Protein AF-A0A935XEZ0-F1 (afdb_monomer_lite)

Structure (mmCIF, N/CA/C/O backbone):
data_AF-A0A935XEZ0-F1
#
_entry.id   AF-A0A935XEZ0-F1
#
loop_
_atom_site.group_PDB
_atom_site.id
_atom_site.type_symbol
_atom_site.label_atom_id
_atom_site.label_alt_id
_atom_site.label_comp_id
_atom_site.label_asym_id
_atom_site.label_entity_id
_atom_site.label_seq_id
_atom_site.pdbx_PDB_ins_code
_atom_site.Cartn_x
_atom_site.Cartn_y
_atom_site.Cartn_z
_atom_site.occupancy
_atom_site.B_iso_or_equiv
_atom_site.auth_seq_id
_atom_site.auth_comp_id
_atom_site.auth_asym_id
_atom_site.auth_atom_id
_atom_site.pdbx_PDB_model_num
ATOM 1 N N . MET A 1 1 ? -7.420 9.540 4.496 1.00 87.38 1 MET A N 1
ATOM 2 C CA . MET A 1 1 ? -7.468 8.076 4.295 1.00 87.38 1 MET A CA 1
ATOM 3 C C . MET A 1 1 ? -8.781 7.716 3.651 1.00 87.38 1 MET A C 1
ATOM 5 O O . MET A 1 1 ? -9.806 7.787 4.321 1.00 87.38 1 MET A O 1
ATOM 9 N N . HIS A 1 2 ? -8.745 7.280 2.398 1.00 90.94 2 HIS A N 1
ATOM 10 C CA . HIS A 1 2 ? -9.917 6.817 1.665 1.00 90.94 2 HIS A CA 1
ATOM 11 C C . HIS A 1 2 ? -10.601 5.676 2.411 1.00 90.94 2 HIS A C 1
ATOM 13 O O . HIS A 1 2 ? -9.957 4.695 2.791 1.00 90.94 2 HIS A O 1
ATOM 19 N N . ILE A 1 3 ? -11.906 5.810 2.640 1.00 91.25 3 ILE A N 1
ATOM 20 C CA . ILE A 1 3 ? -12.690 4.841 3.414 1.00 91.25 3 ILE A CA 1
ATOM 21 C C . ILE A 1 3 ? -12.629 3.424 2.817 1.00 91.25 3 ILE A C 1
ATOM 23 O O . ILE A 1 3 ? -12.619 2.448 3.560 1.00 91.25 3 ILE A O 1
ATOM 27 N N . GLU A 1 4 ? -12.480 3.298 1.499 1.00 92.44 4 GLU A N 1
ATOM 28 C CA . GLU A 1 4 ? -12.381 2.023 0.773 1.00 92.44 4 GLU A CA 1
ATOM 29 C C . GLU A 1 4 ? -11.109 1.237 1.124 1.00 92.44 4 GLU A C 1
ATOM 31 O O . GLU A 1 4 ? -11.063 0.014 0.984 1.00 92.44 4 GLU A O 1
ATOM 36 N N . ILE A 1 5 ? -10.061 1.920 1.596 1.00 94.44 5 ILE A N 1
ATOM 37 C CA . ILE A 1 5 ? -8.811 1.266 1.994 1.00 94.44 5 ILE A CA 1
ATOM 38 C C . ILE A 1 5 ? -9.003 0.468 3.281 1.00 94.44 5 ILE A C 1
ATOM 40 O O . ILE A 1 5 ? -8.342 -0.556 3.453 1.00 94.44 5 ILE A O 1
ATOM 44 N N . VAL A 1 6 ? -9.933 0.869 4.155 1.00 94.06 6 VAL A N 1
ATOM 45 C CA . VAL A 1 6 ? -10.193 0.181 5.430 1.00 94.06 6 VAL A CA 1
ATOM 46 C C . VAL A 1 6 ? -10.536 -1.295 5.205 1.00 94.06 6 VAL A C 1
ATOM 48 O O . VAL A 1 6 ? -10.011 -2.150 5.918 1.00 94.06 6 VAL A O 1
ATOM 51 N N . ASP A 1 7 ? -11.303 -1.614 4.159 1.00 92.25 7 ASP A N 1
ATOM 52 C CA . ASP A 1 7 ? -11.687 -2.991 3.809 1.00 92.25 7 ASP A CA 1
ATOM 53 C C . ASP A 1 7 ? -10.485 -3.873 3.416 1.00 92.25 7 ASP A C 1
ATOM 55 O O . ASP A 1 7 ? -10.516 -5.104 3.544 1.00 92.25 7 ASP A O 1
ATOM 59 N N . SER A 1 8 ? -9.395 -3.246 2.968 1.00 96.00 8 SER A N 1
ATOM 60 C CA . SER A 1 8 ? -8.142 -3.917 2.608 1.00 96.00 8 SER A CA 1
ATOM 61 C C . SER A 1 8 ? -7.197 -4.092 3.797 1.00 96.00 8 SER A C 1
ATOM 63 O O . SER A 1 8 ? -6.248 -4.871 3.699 1.00 96.00 8 SER A O 1
ATOM 65 N N . LEU A 1 9 ? -7.431 -3.399 4.916 1.00 96.69 9 LEU A N 1
ATOM 66 C CA . LEU A 1 9 ? -6.563 -3.471 6.087 1.00 96.69 9 LEU A CA 1
ATOM 67 C C . LEU A 1 9 ? -6.903 -4.671 6.980 1.00 96.69 9 LEU A C 1
ATOM 69 O O . LEU A 1 9 ? -8.046 -5.136 7.056 1.00 96.69 9 LEU A O 1
ATOM 73 N N . ARG A 1 10 ? -5.882 -5.192 7.660 1.00 95.88 10 ARG A N 1
ATOM 74 C CA . ARG A 1 10 ? -5.969 -6.343 8.567 1.00 95.88 10 ARG A CA 1
ATOM 75 C C . ARG A 1 10 ? -5.350 -6.030 9.910 1.00 95.88 10 ARG A C 1
ATOM 77 O O . ARG A 1 10 ? -4.427 -5.229 10.004 1.00 95.88 10 ARG A O 1
ATOM 84 N N . CYS A 1 11 ? -5.849 -6.671 10.961 1.00 94.25 11 CYS A N 1
ATOM 85 C CA . CYS A 1 11 ? -5.198 -6.558 12.258 1.00 94.25 11 CYS A CA 1
ATOM 86 C C . CYS A 1 11 ? -3.813 -7.234 12.215 1.00 94.25 11 CYS A C 1
ATOM 88 O O . CYS A 1 11 ? -3.743 -8.399 11.829 1.00 94.25 11 CYS A O 1
ATOM 90 N N . PRO A 1 12 ? -2.730 -6.551 12.630 1.00 92.19 12 PRO A N 1
ATOM 91 C CA . PRO A 1 12 ? -1.391 -7.143 12.680 1.00 92.19 12 PRO A CA 1
ATOM 92 C C . PRO A 1 12 ? -1.138 -8.011 13.928 1.00 92.19 12 PRO A C 1
ATOM 94 O O . PRO A 1 12 ? -0.070 -8.602 14.052 1.00 92.19 12 PRO A O 1
ATOM 97 N N . SER A 1 13 ? -2.076 -8.069 14.880 1.00 91.00 13 SER A N 1
ATOM 98 C CA . SER A 1 13 ? -1.936 -8.860 16.111 1.00 91.00 13 SER A CA 1
ATOM 99 C C . SER A 1 13 ? -1.939 -10.379 15.838 1.00 91.00 13 SER A C 1
ATOM 101 O O . SER A 1 13 ? -2.531 -10.819 14.853 1.00 91.00 13 SER A O 1
ATOM 103 N N . PRO A 1 14 ? -1.342 -11.210 16.722 1.00 89.44 14 PRO A N 1
ATOM 104 C CA . PRO A 1 14 ? -1.228 -12.658 16.522 1.00 89.44 14 PRO A CA 1
ATOM 105 C C . PRO A 1 14 ? -2.555 -13.396 16.781 1.00 89.44 14 PRO A C 1
ATOM 107 O O . PRO A 1 14 ? -2.767 -14.000 17.830 1.00 89.44 14 PRO A O 1
ATOM 110 N N . HIS A 1 15 ? -3.460 -13.345 15.809 1.00 92.25 15 HIS A N 1
ATOM 111 C CA . HIS A 1 15 ? -4.671 -14.161 15.714 1.00 92.25 15 HIS A CA 1
ATOM 112 C C . HIS A 1 15 ? -5.016 -14.392 14.234 1.00 92.25 15 HIS A C 1
ATOM 114 O O . HIS A 1 15 ? -4.319 -13.896 13.350 1.00 92.25 15 HIS A O 1
ATOM 120 N N . GLU A 1 16 ? -6.075 -15.153 13.946 1.00 89.62 16 GLU A N 1
ATOM 121 C CA . GLU A 1 16 ? -6.550 -15.344 12.569 1.00 89.62 16 GLU A CA 1
ATOM 122 C C . GLU A 1 16 ? -6.818 -13.996 11.882 1.00 89.62 16 GLU A C 1
ATOM 124 O O . GLU A 1 16 ? -7.329 -13.061 12.508 1.00 89.62 16 GLU A O 1
ATOM 129 N N . GLU A 1 17 ? -6.448 -13.887 10.605 1.00 88.50 17 GLU A N 1
ATOM 130 C CA . GLU A 1 17 ? -6.600 -12.653 9.840 1.00 88.50 17 GLU A CA 1
ATOM 131 C C . GLU A 1 17 ? -8.069 -12.184 9.847 1.00 88.50 17 GLU A C 1
ATOM 133 O O . GLU A 1 17 ? -8.985 -12.933 9.521 1.00 88.50 17 GLU A O 1
ATOM 138 N N . THR A 1 18 ? -8.295 -10.915 10.197 1.00 92.69 18 THR A N 1
ATOM 139 C CA . THR A 1 18 ? -9.628 -10.293 10.232 1.00 92.69 18 THR A CA 1
ATOM 140 C C . THR A 1 18 ? -9.556 -8.846 9.761 1.00 92.69 18 THR A C 1
ATOM 142 O O . THR A 1 18 ? -8.523 -8.181 9.908 1.00 92.69 18 THR A O 1
ATOM 145 N N . TRP A 1 19 ? -10.669 -8.348 9.221 1.00 92.88 19 TRP A N 1
ATOM 146 C CA . TRP A 1 19 ? -10.833 -6.945 8.846 1.00 92.88 19 TRP A CA 1
ATOM 147 C C . TRP A 1 19 ? -10.779 -6.018 10.066 1.00 92.88 19 TRP A C 1
ATOM 149 O O . TRP A 1 19 ? -11.029 -6.433 11.204 1.00 92.88 19 TRP A O 1
ATOM 159 N N . LEU A 1 20 ? -10.470 -4.748 9.812 1.00 95.19 20 LEU A N 1
ATOM 160 C CA . LEU A 1 20 ? -10.588 -3.672 10.790 1.00 95.19 20 LEU A CA 1
ATOM 161 C C . LEU A 1 20 ? -11.900 -2.913 10.580 1.00 95.19 20 LEU A C 1
ATOM 163 O O . LEU A 1 20 ? -12.408 -2.821 9.468 1.00 95.19 20 LEU A O 1
ATOM 167 N N . VAL A 1 21 ? -12.446 -2.362 11.659 1.00 95.56 21 VAL A N 1
ATOM 168 C CA . VAL A 1 21 ? -13.667 -1.552 11.639 1.00 95.56 21 VAL A CA 1
ATOM 169 C C . VAL A 1 21 ? -13.308 -0.114 11.984 1.00 95.56 21 VAL A C 1
ATOM 171 O O . VAL A 1 21 ? -12.677 0.131 13.012 1.00 95.56 21 VAL A O 1
ATOM 174 N N . ALA A 1 22 ? -13.711 0.841 11.148 1.00 94.69 22 ALA A N 1
ATOM 175 C CA . ALA A 1 22 ? -13.474 2.256 11.406 1.00 94.69 22 ALA A CA 1
ATOM 176 C C . ALA A 1 22 ? -14.519 2.847 12.368 1.00 94.69 22 ALA A C 1
ATOM 178 O O . ALA A 1 22 ? -15.723 2.708 12.165 1.00 94.69 22 ALA A O 1
ATOM 179 N N . SER A 1 23 ? -14.043 3.563 13.383 1.00 94.69 23 SER A N 1
ATOM 180 C CA . SER A 1 23 ? -14.810 4.508 14.193 1.00 94.69 23 SER A CA 1
ATOM 181 C C . SER A 1 23 ? -14.288 5.906 13.883 1.00 94.69 23 SER A C 1
ATOM 183 O O . SER A 1 23 ? -13.139 6.221 14.189 1.00 94.69 23 SER A O 1
ATOM 185 N N . VAL A 1 24 ? -15.090 6.729 13.211 1.00 94.38 24 VAL A N 1
ATOM 186 C CA . VAL A 1 24 ? -14.612 7.983 12.612 1.00 94.38 24 VAL A CA 1
ATOM 187 C C . VAL A 1 24 ? -15.150 9.185 13.370 1.00 94.38 24 VAL A C 1
ATOM 189 O O . VAL A 1 24 ? -16.348 9.282 13.624 1.00 94.38 24 VAL A O 1
ATOM 192 N N . THR A 1 25 ? -14.261 10.118 13.709 1.00 94.62 25 THR A N 1
ATOM 193 C CA . THR A 1 25 ? -14.608 11.370 14.397 1.00 94.62 25 THR A CA 1
ATOM 194 C C . THR A 1 25 ? -14.526 12.583 13.476 1.00 94.62 25 THR A C 1
ATOM 196 O O . THR A 1 25 ? -15.170 13.595 13.753 1.00 94.62 25 THR A O 1
ATOM 199 N N . ARG A 1 26 ? -13.789 12.492 12.358 1.00 93.31 26 ARG A N 1
ATOM 200 C CA . ARG A 1 26 ? -13.738 13.532 11.320 1.00 93.31 26 ARG A CA 1
ATOM 201 C C . ARG A 1 26 ? -13.553 12.941 9.921 1.00 93.31 26 ARG A C 1
ATOM 203 O O . ARG A 1 26 ? -12.635 12.153 9.698 1.00 93.31 26 ARG A O 1
ATOM 210 N N . PHE A 1 27 ? -14.371 13.419 8.984 1.00 92.31 27 PHE A N 1
ATOM 211 C CA . PHE A 1 27 ? -14.297 13.133 7.549 1.00 92.31 27 PHE A CA 1
ATOM 212 C C . PHE A 1 27 ? -14.087 14.410 6.729 1.00 92.31 27 PHE A C 1
ATOM 214 O O . PHE A 1 27 ? -14.581 15.475 7.101 1.00 92.31 27 PHE A O 1
ATOM 221 N N . GLU A 1 28 ? -13.435 14.270 5.577 1.00 90.00 28 GLU A N 1
ATOM 222 C CA . GLU A 1 28 ? -13.388 15.256 4.495 1.00 90.00 28 GLU A CA 1
ATOM 223 C C . GLU A 1 28 ? -13.701 14.554 3.169 1.00 90.00 28 GLU A C 1
ATOM 225 O O . GLU A 1 28 ? -12.896 13.795 2.641 1.00 90.00 28 GLU A O 1
ATOM 230 N N . GLY A 1 29 ? -14.907 14.748 2.628 1.00 89.31 29 GLY A N 1
ATOM 231 C CA . GLY A 1 29 ? -15.353 13.975 1.465 1.00 89.31 29 GLY A CA 1
ATOM 232 C C . GLY A 1 29 ? -15.421 12.475 1.781 1.00 89.31 29 GLY A C 1
ATOM 233 O O . GLY A 1 29 ? -16.266 12.058 2.571 1.00 89.31 29 GLY A O 1
ATOM 234 N N . ARG A 1 30 ? -14.544 11.676 1.159 1.00 90.25 30 ARG A N 1
ATOM 235 C CA . ARG A 1 30 ? -14.401 10.222 1.402 1.00 90.25 30 ARG A CA 1
ATOM 236 C C . ARG A 1 30 ? -13.192 9.875 2.275 1.00 90.25 30 ARG A C 1
ATOM 238 O O . ARG A 1 30 ? -12.956 8.701 2.554 1.00 90.25 30 ARG A O 1
ATOM 245 N N . ASP A 1 31 ? -12.458 10.887 2.728 1.00 91.38 31 ASP A N 1
ATOM 246 C CA . ASP A 1 31 ? -11.262 10.716 3.532 1.00 91.38 31 ASP A CA 1
ATOM 247 C C . ASP A 1 31 ? -11.573 10.749 5.025 1.00 91.38 31 ASP A C 1
ATOM 249 O O . ASP A 1 31 ? -12.042 11.750 5.568 1.00 91.38 31 ASP A O 1
ATOM 253 N N . ILE A 1 32 ? -11.242 9.661 5.714 1.00 92.88 32 ILE A N 1
ATOM 254 C CA . ILE A 1 32 ? -11.095 9.621 7.166 1.00 92.88 32 ILE A CA 1
ATOM 255 C C . ILE A 1 32 ? -9.886 10.485 7.526 1.00 92.88 32 ILE A C 1
ATOM 257 O O . ILE A 1 32 ? -8.759 10.200 7.099 1.00 92.88 32 ILE A O 1
ATOM 261 N N . VAL A 1 33 ? -10.127 11.534 8.314 1.00 92.19 33 VAL A N 1
ATOM 262 C CA . VAL A 1 33 ? -9.081 12.433 8.821 1.00 92.19 33 VAL A CA 1
ATOM 263 C C . VAL A 1 33 ? -8.687 12.026 10.232 1.00 92.19 33 VAL A C 1
ATOM 265 O O . VAL A 1 33 ? -7.511 11.813 10.493 1.00 92.19 33 VAL A O 1
ATOM 268 N N . GLU A 1 34 ? -9.669 11.870 11.121 1.00 93.38 34 GLU A N 1
ATOM 269 C CA . GLU A 1 34 ? -9.466 11.495 12.525 1.00 93.38 34 GLU A CA 1
ATOM 270 C C . GLU A 1 34 ? -10.416 10.358 12.912 1.00 93.38 34 GLU A C 1
ATOM 272 O O . GLU A 1 34 ? -11.574 10.322 12.479 1.00 93.38 34 GLU A O 1
ATOM 277 N N . GLY A 1 35 ? -9.945 9.440 13.754 1.00 94.12 35 GLY A N 1
ATOM 278 C CA . GLY A 1 35 ? -10.742 8.315 14.236 1.00 94.12 35 GLY A CA 1
ATOM 279 C C . GLY A 1 35 ? -9.892 7.193 14.820 1.00 94.12 35 GLY A C 1
ATOM 280 O O . GLY A 1 35 ? -8.784 7.414 15.308 1.00 94.12 35 GLY A O 1
ATOM 281 N N . ALA A 1 36 ? -10.405 5.970 14.751 1.00 95.12 36 ALA A N 1
ATOM 282 C CA . ALA A 1 36 ? -9.683 4.755 15.098 1.00 95.12 36 ALA A CA 1
ATOM 283 C C . ALA A 1 36 ? -10.119 3.577 14.217 1.00 95.12 36 ALA A C 1
ATOM 285 O O . ALA A 1 36 ? -11.269 3.501 13.789 1.00 95.12 36 ALA A O 1
ATOM 286 N N . LEU A 1 37 ? -9.210 2.632 13.991 1.00 95.94 37 LEU A N 1
ATOM 287 C CA . LEU A 1 37 ? -9.494 1.317 13.426 1.00 95.94 37 LEU A CA 1
ATOM 288 C C . LEU A 1 37 ? -9.455 0.273 14.543 1.00 95.94 37 LEU A C 1
ATOM 290 O O . LEU A 1 37 ? -8.441 0.138 15.221 1.00 95.94 37 LEU A O 1
ATOM 294 N N . GLY A 1 38 ? -10.542 -0.466 14.741 1.00 95.06 38 GLY A N 1
ATOM 295 C CA . GLY A 1 38 ? -10.660 -1.505 15.762 1.00 95.06 38 GLY A CA 1
ATOM 296 C C . GLY A 1 38 ? -10.691 -2.909 15.166 1.00 95.06 38 GLY A C 1
ATOM 297 O O . GLY A 1 38 ? -11.372 -3.155 14.172 1.00 95.06 38 GLY A O 1
ATOM 298 N N . CYS A 1 39 ? -9.990 -3.850 15.792 1.00 95.50 39 CYS A N 1
ATOM 299 C CA . CYS A 1 39 ? -10.112 -5.271 15.474 1.00 95.50 39 CYS A CA 1
ATOM 300 C C . CYS A 1 39 ? -11.287 -5.895 16.250 1.00 95.50 39 CYS A C 1
ATOM 302 O O . CYS A 1 39 ? -11.279 -5.841 17.480 1.00 95.50 39 CYS A O 1
ATOM 304 N N . PRO A 1 40 ? -12.268 -6.548 15.600 1.00 95.06 40 PRO A N 1
ATOM 305 C CA . PRO A 1 40 ? -13.385 -7.177 16.310 1.00 95.06 40 PRO A CA 1
ATOM 306 C C . PRO A 1 40 ? -12.974 -8.425 17.114 1.00 95.06 40 PRO A C 1
ATOM 308 O O . PRO A 1 40 ? -13.701 -8.831 18.016 1.00 95.06 40 PRO A O 1
ATOM 311 N N . VAL A 1 41 ? -11.814 -9.022 16.812 1.00 95.56 41 VAL A N 1
ATOM 312 C CA . VAL A 1 41 ? -11.318 -10.248 17.461 1.00 95.56 41 VAL A CA 1
ATOM 313 C C . VAL A 1 41 ? -10.532 -9.925 18.732 1.00 95.56 41 VAL A C 1
ATOM 315 O O . VAL A 1 41 ? -10.933 -10.318 19.825 1.00 95.56 41 VAL A O 1
ATOM 318 N N . CYS A 1 42 ? -9.426 -9.183 18.615 1.00 94.44 42 CYS A N 1
ATOM 319 C CA . CYS A 1 42 ? -8.569 -8.859 19.762 1.00 94.44 42 CYS A CA 1
ATOM 320 C C . CYS A 1 42 ? -8.907 -7.525 20.436 1.00 94.44 42 CYS A C 1
ATOM 322 O O . CYS A 1 42 ? -8.306 -7.194 21.451 1.00 94.44 42 CYS A O 1
ATOM 324 N N . ARG A 1 43 ? -9.853 -6.752 19.883 1.00 93.94 43 ARG A N 1
ATOM 325 C CA . ARG A 1 43 ? -10.276 -5.427 20.375 1.00 93.94 43 ARG A CA 1
ATOM 326 C C . ARG A 1 43 ? -9.188 -4.354 20.390 1.00 93.94 43 ARG A C 1
ATOM 328 O O . ARG A 1 43 ? -9.458 -3.244 20.844 1.00 93.94 43 ARG A O 1
ATOM 335 N N . ARG A 1 44 ? -7.998 -4.637 19.846 1.00 91.38 44 ARG A N 1
ATOM 336 C CA . ARG A 1 44 ? -6.949 -3.630 19.671 1.00 91.38 44 ARG A CA 1
ATOM 337 C C . ARG A 1 44 ? -7.452 -2.521 18.754 1.00 91.38 44 ARG A C 1
ATOM 339 O O . ARG A 1 44 ? -8.084 -2.798 17.730 1.00 91.38 44 ARG A O 1
ATOM 346 N N . GLN A 1 45 ? -7.160 -1.286 19.139 1.00 93.88 45 GLN A N 1
ATOM 347 C CA . GLN A 1 45 ? -7.498 -0.088 18.384 1.00 93.88 45 GLN A CA 1
ATOM 348 C C . GLN A 1 45 ? -6.229 0.618 17.916 1.00 93.88 45 GLN A C 1
ATOM 350 O O . GLN A 1 45 ? -5.229 0.657 18.633 1.00 93.88 45 GLN A O 1
ATOM 355 N N . PHE A 1 46 ? -6.296 1.187 16.720 1.00 93.25 46 PHE A N 1
ATOM 356 C CA . PHE A 1 46 ? -5.222 1.937 16.081 1.00 93.25 46 PHE A CA 1
ATOM 357 C C . PHE A 1 46 ? -5.754 3.320 15.731 1.00 93.25 46 PHE A C 1
ATOM 359 O O . PHE A 1 46 ? -6.739 3.434 15.003 1.00 93.25 46 PHE A O 1
ATOM 366 N N . ALA A 1 47 ? -5.148 4.374 16.273 1.00 92.19 47 ALA A N 1
ATOM 367 C CA . ALA A 1 47 ? -5.607 5.734 16.018 1.00 92.19 47 ALA A CA 1
ATOM 368 C C . ALA A 1 47 ? -5.376 6.118 14.549 1.00 92.19 47 ALA A C 1
ATOM 370 O O . ALA A 1 47 ? -4.303 5.854 14.005 1.00 92.19 47 ALA A O 1
ATOM 371 N N . VAL A 1 48 ? -6.365 6.781 13.948 1.00 92.31 48 VAL A N 1
ATOM 372 C CA . VAL A 1 48 ? -6.218 7.481 12.669 1.00 92.31 48 VAL A CA 1
ATOM 373 C C . VAL A 1 48 ? -6.004 8.955 12.979 1.00 92.31 48 VAL A C 1
ATOM 375 O O . VAL A 1 48 ? -6.860 9.557 13.628 1.00 92.31 48 VAL A O 1
ATOM 378 N N . ARG A 1 49 ? -4.881 9.523 12.535 1.00 90.19 49 ARG A N 1
ATOM 379 C CA . ARG A 1 49 ? -4.553 10.944 12.695 1.00 90.19 49 ARG A CA 1
ATOM 380 C C . ARG A 1 49 ? -4.136 11.535 11.370 1.00 90.19 49 ARG A C 1
ATOM 382 O O . ARG A 1 49 ? -3.207 11.043 10.735 1.00 90.19 49 ARG A O 1
ATOM 389 N N . HIS A 1 50 ? -4.824 12.587 10.960 1.00 89.25 50 HIS A N 1
ATOM 390 C CA . HIS A 1 50 ? -4.666 13.197 9.650 1.00 89.25 50 HIS A CA 1
A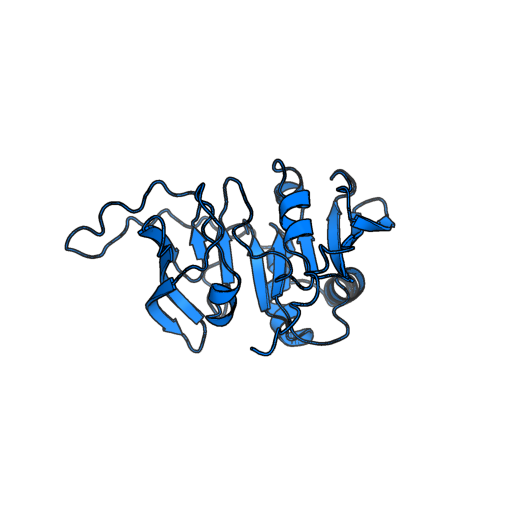TOM 391 C C . HIS A 1 50 ? -4.563 12.197 8.475 1.00 89.25 50 HIS A C 1
ATOM 393 O O . HIS A 1 50 ? -3.731 12.353 7.583 1.00 89.25 50 HIS A O 1
ATOM 399 N N . GLY A 1 51 ? -5.383 11.143 8.487 1.00 91.50 51 GLY A N 1
ATOM 400 C CA . GLY A 1 51 ? -5.367 10.099 7.456 1.00 91.50 51 GLY A CA 1
ATOM 401 C C . GLY A 1 51 ? -4.224 9.073 7.548 1.00 91.50 51 GLY A C 1
ATOM 402 O O . GLY A 1 51 ? -4.125 8.193 6.693 1.00 91.50 51 GLY A O 1
ATOM 403 N N . GLU A 1 52 ? -3.386 9.124 8.583 1.00 92.31 52 GLU A N 1
ATOM 404 C CA . GLU A 1 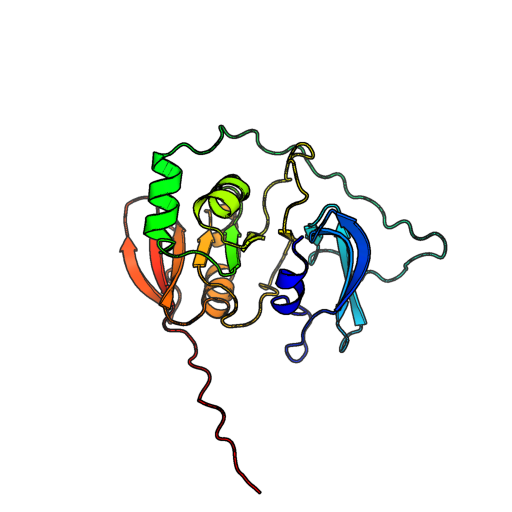52 ? -2.396 8.087 8.887 1.00 92.31 52 GLU A CA 1
ATOM 405 C C . GLU A 1 52 ? -2.886 7.180 10.020 1.00 92.31 52 GLU A C 1
ATOM 407 O O . GLU A 1 52 ? -3.334 7.666 11.058 1.00 92.31 52 GLU A O 1
ATOM 412 N N . VAL A 1 53 ? -2.768 5.863 9.842 1.00 93.38 53 VAL A N 1
ATOM 413 C CA . VAL A 1 53 ? -2.956 4.881 10.918 1.00 93.38 53 VAL A CA 1
ATOM 414 C C . VAL A 1 53 ? -1.598 4.442 11.440 1.00 93.38 53 VAL A C 1
ATOM 416 O O . VAL A 1 53 ? -0.765 3.937 10.685 1.00 93.38 53 VAL A O 1
ATOM 419 N N . ASP A 1 54 ? -1.396 4.575 12.746 1.00 90.00 54 ASP A N 1
ATOM 420 C CA . ASP A 1 54 ? -0.175 4.123 13.409 1.00 90.00 54 ASP A CA 1
ATOM 421 C C . ASP A 1 54 ? -0.371 2.737 14.048 1.00 90.00 54 ASP A C 1
ATOM 423 O O . ASP A 1 54 ? -1.046 2.595 15.070 1.00 90.00 54 ASP A O 1
ATOM 427 N N . PHE A 1 55 ? 0.233 1.704 13.449 1.00 91.12 55 PHE A N 1
ATOM 428 C CA . PHE A 1 55 ? 0.253 0.333 13.977 1.00 91.12 55 PHE A CA 1
ATOM 429 C C . PHE A 1 55 ? 1.440 0.062 14.917 1.00 91.12 55 PHE A C 1
ATOM 431 O O . PHE A 1 55 ? 1.562 -1.045 15.443 1.00 91.12 55 PHE A O 1
ATOM 438 N N . THR A 1 56 ? 2.316 1.047 15.141 1.00 84.69 56 THR A N 1
ATOM 439 C CA . THR A 1 56 ? 3.521 0.910 15.981 1.00 84.69 56 THR A CA 1
ATOM 440 C C . THR A 1 56 ? 3.274 1.217 17.452 1.00 84.69 56 THR A C 1
ATOM 442 O O . THR A 1 56 ? 4.061 0.813 18.307 1.00 84.69 56 THR A O 1
ATOM 445 N N . GLY A 1 57 ? 2.187 1.929 17.758 1.00 67.75 57 GLY A N 1
ATOM 446 C CA . GLY A 1 57 ? 1.870 2.333 19.121 1.00 67.75 57 GLY A CA 1
ATOM 447 C C . GLY A 1 57 ? 1.593 1.139 20.050 1.00 67.75 57 GLY A C 1
ATOM 448 O O . GLY A 1 57 ? 1.016 0.132 19.608 1.00 67.75 57 GLY A O 1
ATOM 449 N N . PRO A 1 58 ? 1.955 1.240 21.349 1.00 52.41 58 PRO A N 1
ATOM 450 C CA . PRO A 1 58 ? 1.449 0.316 22.364 1.00 52.41 58 PRO A CA 1
ATOM 451 C C . PRO A 1 58 ? -0.087 0.346 22.364 1.00 52.41 58 PRO A C 1
ATOM 453 O O . PRO A 1 58 ? -0.676 1.292 21.836 1.00 52.41 58 PRO A O 1
ATOM 456 N N . GLU A 1 59 ? -0.721 -0.706 22.895 1.00 49.06 59 GLU A N 1
ATOM 457 C CA . GLU A 1 59 ? -2.180 -0.805 23.046 1.00 49.06 59 GLU A CA 1
ATOM 458 C C . GLU A 1 59 ? -2.777 0.568 23.361 1.00 49.06 59 GLU A C 1
ATOM 460 O O . GLU A 1 59 ? -2.371 1.222 24.323 1.00 49.06 59 GLU A O 1
ATOM 465 N N . ALA A 1 60 ? -3.716 1.027 22.533 1.00 42.69 60 ALA A N 1
ATOM 466 C CA . ALA A 1 60 ? -4.562 2.158 22.879 1.00 42.69 60 ALA A CA 1
ATOM 467 C C . ALA A 1 60 ? -5.542 1.716 23.981 1.00 42.69 60 ALA A C 1
ATOM 469 O O . ALA A 1 60 ? -6.755 1.730 23.796 1.00 42.69 60 ALA A O 1
ATOM 470 N N . ASP A 1 61 ? -5.003 1.275 25.114 1.00 36.91 61 ASP A N 1
ATOM 471 C CA . ASP A 1 61 ? -5.724 1.236 26.366 1.00 36.91 61 ASP A CA 1
ATOM 472 C C . ASP A 1 61 ? -5.791 2.673 26.886 1.00 36.91 61 ASP A C 1
ATOM 474 O O . ASP A 1 61 ? -4.791 3.386 26.960 1.00 36.91 61 ASP A O 1
ATOM 478 N N . ALA A 1 62 ? -7.016 3.072 27.223 1.00 36.31 62 ALA A N 1
ATOM 479 C CA . ALA A 1 62 ? -7.454 4.410 27.606 1.00 36.31 62 ALA A CA 1
ATOM 480 C C . ALA A 1 62 ? -7.595 5.414 26.444 1.00 36.31 62 ALA A C 1
ATOM 482 O O . ALA A 1 62 ? -6.800 6.327 26.249 1.00 36.31 62 ALA A O 1
ATOM 483 N N . VAL A 1 63 ? -8.752 5.349 25.778 1.00 40.47 63 VAL A N 1
ATOM 484 C CA . VAL A 1 63 ? -9.574 6.565 25.695 1.00 40.47 63 VAL A CA 1
ATOM 485 C C . VAL A 1 63 ? -9.910 6.981 27.129 1.00 40.47 63 VAL A C 1
ATOM 487 O O . VAL A 1 63 ? -10.826 6.454 27.757 1.00 40.47 63 VAL A O 1
ATOM 490 N N . ASP A 1 64 ? -9.123 7.887 27.692 1.00 36.78 64 ASP A N 1
ATOM 491 C CA . ASP A 1 64 ? -9.504 8.638 28.877 1.00 36.78 64 ASP A CA 1
ATOM 492 C C . ASP A 1 64 ? -10.830 9.366 28.601 1.00 36.78 64 ASP A C 1
ATOM 494 O O . ASP A 1 64 ? -11.123 9.774 27.472 1.00 36.78 64 ASP A O 1
ATOM 498 N N . ALA A 1 65 ? -11.634 9.562 29.652 1.00 38.19 65 ALA A N 1
ATOM 499 C CA . ALA A 1 65 ? -12.966 10.183 29.634 1.00 38.19 65 ALA A CA 1
ATOM 500 C C . ALA A 1 65 ? -13.008 11.655 29.137 1.00 38.19 65 ALA A C 1
ATOM 502 O O . ALA A 1 65 ? -13.988 12.361 29.358 1.00 38.19 65 ALA A O 1
ATOM 503 N N . GLY A 1 66 ? -11.954 12.124 28.462 1.00 41.59 66 GLY A N 1
ATOM 504 C CA . GLY A 1 66 ? -11.840 13.414 27.784 1.00 41.59 66 GLY A CA 1
ATOM 505 C C . GLY A 1 66 ? -11.414 13.335 26.308 1.00 41.59 66 GLY A C 1
ATOM 506 O O . GLY A 1 66 ? -11.199 14.383 25.702 1.00 41.59 66 GLY A O 1
ATOM 507 N N . GLY A 1 67 ? -11.283 12.139 25.715 1.00 39.22 67 GLY A N 1
ATOM 508 C CA . GLY A 1 67 ? -11.182 11.950 24.259 1.00 39.22 67 GLY A CA 1
ATOM 509 C C . GLY A 1 67 ? -9.950 12.553 23.569 1.00 39.22 67 GLY A C 1
ATOM 510 O O . GLY A 1 67 ? -10.015 12.848 22.377 1.00 39.22 67 GLY A O 1
ATOM 511 N N . ARG A 1 68 ? -8.831 12.771 24.274 1.00 36.97 68 ARG A N 1
ATOM 512 C CA . ARG A 1 68 ? -7.621 13.378 23.690 1.00 36.97 68 ARG A CA 1
ATOM 513 C C . ARG A 1 68 ? -6.419 12.449 23.788 1.00 36.97 68 ARG A C 1
ATOM 515 O O . ARG A 1 68 ? -5.636 12.523 24.727 1.00 36.97 68 ARG A O 1
ATOM 522 N N . ALA A 1 69 ? -6.229 11.638 22.752 1.00 44.69 69 ALA A N 1
ATOM 523 C CA . ALA A 1 69 ? -5.003 10.873 22.578 1.00 44.69 69 ALA A CA 1
ATOM 524 C C . ALA A 1 69 ? -3.804 11.818 22.352 1.00 44.69 69 ALA A C 1
ATOM 526 O O . ALA A 1 69 ? -3.867 12.740 21.536 1.00 44.69 69 ALA A O 1
ATOM 527 N N . ARG A 1 70 ? -2.698 11.576 23.066 1.00 35.81 70 ARG A N 1
ATOM 528 C CA . ARG A 1 70 ? -1.459 12.369 23.011 1.00 35.81 70 ARG A CA 1
ATOM 529 C C . ARG A 1 70 ? -0.902 12.403 21.579 1.00 35.81 70 ARG A C 1
ATOM 531 O O . ARG A 1 70 ? -0.547 11.363 21.031 1.00 35.81 70 ARG A O 1
ATOM 538 N N . ALA A 1 71 ? -0.839 13.591 20.978 1.00 36.91 71 ALA A N 1
ATOM 539 C CA . ALA A 1 71 ? -0.249 13.798 19.659 1.00 36.91 71 ALA A CA 1
ATOM 540 C C . ALA A 1 71 ? 1.281 13.701 19.756 1.00 36.91 71 ALA A C 1
ATOM 542 O O . ALA A 1 71 ? 1.922 14.500 20.441 1.00 36.91 71 ALA A O 1
ATOM 543 N N . THR A 1 72 ? 1.874 12.717 19.088 1.00 36.88 72 THR A N 1
ATOM 544 C CA . THR A 1 72 ? 3.300 12.737 18.759 1.00 36.88 72 THR A CA 1
ATOM 545 C C . THR A 1 72 ? 3.517 13.731 17.613 1.00 36.88 72 THR A C 1
ATOM 547 O O . THR A 1 72 ? 2.740 13.715 16.656 1.00 36.88 72 THR A O 1
ATOM 550 N N . PRO A 1 73 ? 4.527 14.621 17.680 1.00 35.62 73 PRO A N 1
ATOM 551 C CA . PRO A 1 73 ? 4.780 15.578 16.611 1.00 35.62 73 PRO A CA 1
ATOM 552 C C . PRO A 1 73 ? 5.107 14.847 15.306 1.00 35.62 73 PRO A C 1
ATOM 554 O O . PRO A 1 73 ? 6.042 14.049 15.246 1.00 35.62 73 PRO A O 1
ATOM 557 N N . VAL A 1 74 ? 4.332 15.133 14.265 1.00 44.22 74 VAL A N 1
ATOM 558 C CA . VAL A 1 74 ? 4.654 14.784 12.881 1.00 44.22 74 VAL A CA 1
ATOM 559 C C . VAL A 1 74 ? 5.854 15.656 12.489 1.00 44.22 74 VAL A C 1
ATOM 561 O O . VAL A 1 74 ? 5.771 16.881 12.557 1.00 44.22 74 VAL A O 1
ATOM 564 N N . GLY A 1 75 ? 7.003 15.039 12.189 1.00 39.25 75 GLY A N 1
ATOM 565 C CA . GLY A 1 75 ? 8.205 15.757 11.742 1.00 39.25 75 GLY A CA 1
ATOM 566 C C . GLY A 1 75 ? 7.951 16.539 10.449 1.00 39.25 75 GLY A C 1
ATOM 567 O O . GLY A 1 75 ? 6.955 16.322 9.774 1.00 39.25 75 GLY A O 1
ATOM 568 N N . ALA A 1 76 ? 8.823 17.473 10.082 1.00 40.50 76 ALA A N 1
ATOM 569 C CA . ALA A 1 76 ? 8.694 18.152 8.793 1.00 40.50 76 ALA A CA 1
ATOM 570 C C . ALA A 1 76 ? 8.947 17.165 7.639 1.00 40.50 76 ALA A C 1
ATOM 572 O O . ALA A 1 76 ? 9.888 16.370 7.702 1.00 40.50 76 ALA A O 1
ATOM 573 N N . ALA A 1 77 ? 8.128 17.231 6.587 1.00 50.44 77 ALA A N 1
ATOM 574 C CA . ALA A 1 77 ? 8.364 16.478 5.361 1.00 50.44 77 ALA A CA 1
ATOM 575 C C . ALA A 1 77 ? 9.723 16.846 4.753 1.00 50.44 77 ALA A C 1
ATOM 577 O O . ALA A 1 77 ? 10.059 18.035 4.711 1.00 50.44 77 ALA A O 1
ATOM 578 N N . PRO A 1 78 ? 10.485 15.886 4.209 1.00 45.94 78 PRO A N 1
ATOM 579 C CA . PRO A 1 78 ? 11.527 16.221 3.262 1.00 45.94 78 PRO A CA 1
ATOM 580 C C . PRO A 1 78 ? 10.866 16.888 2.049 1.00 45.94 78 PRO A C 1
ATOM 582 O O . PRO A 1 78 ? 10.075 16.274 1.334 1.00 45.94 78 PRO A O 1
ATOM 585 N N . GLY A 1 79 ? 11.171 18.171 1.848 1.00 47.47 79 GLY A N 1
ATOM 586 C CA . GLY A 1 79 ? 10.784 18.933 0.666 1.00 47.47 79 GLY A CA 1
ATOM 587 C C . GLY A 1 79 ? 11.563 18.447 -0.551 1.00 47.47 79 GLY A C 1
ATOM 588 O O . GLY A 1 79 ? 12.596 19.015 -0.892 1.00 47.47 79 GLY A O 1
ATOM 589 N N . GLY A 1 80 ? 11.092 17.367 -1.171 1.00 60.91 80 GLY A N 1
ATOM 590 C CA . GLY A 1 80 ? 11.512 16.982 -2.514 1.00 60.91 80 GLY A CA 1
ATOM 591 C C . GLY A 1 80 ? 10.868 17.894 -3.556 1.00 60.91 80 GLY A C 1
ATOM 592 O O . GLY A 1 80 ? 9.771 18.413 -3.338 1.00 60.91 80 GLY A O 1
ATOM 593 N N . ALA A 1 81 ? 11.541 18.088 -4.691 1.00 67.94 81 ALA A N 1
ATOM 594 C CA . ALA A 1 81 ? 10.888 18.665 -5.861 1.00 67.94 81 ALA A CA 1
ATOM 595 C C . ALA A 1 81 ? 9.672 17.796 -6.245 1.00 67.94 81 ALA A C 1
ATOM 597 O O . ALA A 1 81 ? 9.713 16.577 -6.035 1.00 67.94 81 ALA A O 1
ATOM 598 N N . PRO A 1 82 ? 8.585 18.394 -6.767 1.00 72.62 82 PRO A N 1
ATOM 599 C CA . PRO A 1 82 ? 7.484 17.608 -7.305 1.00 72.62 82 PRO A CA 1
ATOM 600 C C . PRO A 1 82 ? 8.013 16.671 -8.403 1.00 72.62 82 PRO A C 1
ATOM 602 O O . PRO A 1 82 ? 8.938 17.061 -9.123 1.00 72.62 82 PRO A O 1
ATOM 605 N N . PRO A 1 83 ? 7.456 15.455 -8.525 1.00 83.25 83 PRO A N 1
ATOM 606 C CA . PRO A 1 83 ? 7.866 14.532 -9.571 1.00 83.25 83 PRO A CA 1
ATOM 607 C C . PRO A 1 83 ? 7.595 15.137 -10.948 1.00 83.25 83 PRO A C 1
ATOM 609 O O . PRO A 1 83 ? 6.561 15.777 -11.162 1.00 83.25 83 PRO A O 1
ATOM 612 N N . ASP A 1 84 ? 8.533 14.945 -11.870 1.00 88.38 84 ASP A N 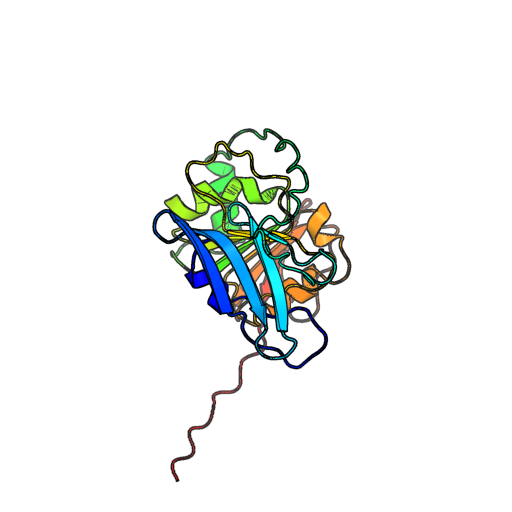1
ATOM 613 C CA . ASP A 1 84 ? 8.381 15.374 -13.256 1.00 88.38 84 ASP A CA 1
ATOM 614 C C . ASP A 1 84 ? 7.624 14.331 -14.103 1.00 88.38 84 ASP A C 1
ATOM 616 O O . ASP A 1 84 ? 7.244 13.248 -13.642 1.00 88.38 84 ASP A O 1
ATOM 620 N N . GLU A 1 85 ? 7.348 14.687 -15.359 1.00 91.06 85 GLU A N 1
ATOM 621 C CA . GLU A 1 85 ? 6.595 13.843 -16.292 1.00 91.06 85 GLU A CA 1
ATOM 622 C C . GLU A 1 85 ? 7.328 12.531 -16.620 1.00 91.06 85 GLU A C 1
ATOM 624 O O . GLU A 1 85 ? 6.691 11.485 -16.775 1.00 91.06 85 GLU A O 1
ATOM 629 N N . GLU A 1 86 ? 8.662 12.558 -16.684 1.00 93.25 86 GLU A N 1
ATOM 630 C CA . GLU A 1 86 ? 9.475 11.371 -16.953 1.00 93.25 86 GLU A CA 1
ATOM 631 C C . GLU A 1 86 ? 9.402 10.386 -15.779 1.00 93.25 86 GLU A C 1
ATOM 633 O O . GLU A 1 86 ? 9.192 9.185 -15.983 1.00 93.25 86 GLU A O 1
ATOM 638 N N . GLU A 1 87 ? 9.495 10.884 -14.544 1.00 91.25 87 GLU A N 1
ATOM 639 C CA . GLU A 1 87 ? 9.350 10.074 -13.337 1.00 91.25 87 GLU A CA 1
ATOM 640 C C . GLU A 1 87 ? 7.950 9.457 -13.239 1.00 91.25 87 GLU A C 1
ATOM 642 O O . GLU A 1 87 ? 7.823 8.269 -12.923 1.00 91.25 87 GLU A O 1
ATOM 647 N N . LEU A 1 88 ? 6.901 10.215 -13.575 1.00 92.50 88 LEU A N 1
ATOM 648 C CA . LEU A 1 88 ? 5.533 9.701 -13.638 1.00 92.50 88 LEU A CA 1
ATOM 649 C C . LEU A 1 88 ? 5.379 8.600 -14.691 1.00 92.50 88 LEU A C 1
ATOM 651 O O . LEU A 1 88 ? 4.826 7.534 -14.395 1.00 92.50 88 LEU A O 1
ATOM 655 N N . LEU A 1 89 ? 5.858 8.833 -15.915 1.00 94.75 89 LEU A N 1
ATOM 656 C CA . LEU A 1 89 ? 5.786 7.851 -16.993 1.00 94.75 89 LEU A CA 1
ATOM 657 C C . LEU A 1 89 ? 6.522 6.565 -16.602 1.00 94.75 89 LEU A C 1
ATOM 659 O O . LEU A 1 89 ? 5.986 5.465 -16.776 1.00 94.75 89 LEU A O 1
ATOM 663 N N . ARG A 1 90 ? 7.711 6.702 -16.005 1.00 94.25 90 ARG A N 1
ATOM 664 C CA . ARG A 1 90 ? 8.482 5.577 -15.473 1.00 94.25 90 ARG A CA 1
ATOM 665 C C . ARG A 1 90 ? 7.692 4.827 -14.404 1.00 94.25 90 ARG A C 1
ATOM 667 O O . ARG A 1 90 ? 7.530 3.614 -14.521 1.00 94.25 90 ARG A O 1
ATOM 674 N N . ALA A 1 91 ? 7.145 5.525 -13.408 1.00 94.94 91 ALA A N 1
ATOM 675 C CA . ALA A 1 91 ? 6.351 4.919 -12.340 1.00 94.94 91 ALA A CA 1
ATOM 676 C C . ALA A 1 91 ? 5.179 4.100 -12.901 1.00 94.94 91 ALA A C 1
ATOM 678 O O . ALA A 1 91 ? 4.991 2.937 -12.539 1.00 94.94 91 ALA A O 1
ATOM 679 N N . ARG A 1 92 ? 4.424 4.671 -13.849 1.00 95.81 92 ARG A N 1
ATOM 680 C CA . ARG A 1 92 ? 3.295 3.988 -14.495 1.00 95.81 92 ARG A CA 1
ATOM 681 C C . ARG A 1 92 ? 3.736 2.758 -15.281 1.00 95.81 92 ARG A C 1
ATOM 683 O O . ARG A 1 92 ? 3.071 1.725 -15.205 1.00 95.81 92 ARG A O 1
ATOM 690 N N . ALA A 1 93 ? 4.848 2.842 -16.007 1.00 95.75 93 ALA A N 1
ATOM 691 C CA . ALA A 1 93 ? 5.376 1.724 -16.780 1.00 95.75 93 ALA A CA 1
ATOM 692 C C . ALA A 1 93 ? 5.831 0.568 -15.877 1.00 95.75 93 ALA A C 1
ATOM 694 O O . ALA A 1 93 ? 5.434 -0.582 -16.096 1.00 95.75 93 ALA A O 1
ATOM 695 N N . LEU A 1 94 ? 6.612 0.866 -14.835 1.00 96.94 94 LEU A N 1
ATOM 696 C CA . LEU A 1 94 ? 7.132 -0.140 -13.908 1.00 96.94 94 LEU A CA 1
ATOM 697 C C . LEU A 1 94 ? 5.997 -0.817 -13.133 1.00 96.94 94 LEU A C 1
ATOM 699 O O . LEU A 1 94 ? 5.952 -2.044 -13.064 1.00 96.94 94 LEU A O 1
ATOM 703 N N . LEU A 1 95 ? 5.024 -0.040 -12.651 1.00 97.75 95 LEU A N 1
ATOM 704 C CA . LEU A 1 95 ? 3.889 -0.522 -11.855 1.00 97.75 95 LEU A CA 1
ATOM 705 C C . LEU A 1 95 ? 2.716 -1.070 -12.692 1.00 97.75 95 LEU A C 1
ATOM 707 O O . LEU A 1 95 ? 1.707 -1.488 -12.124 1.00 97.75 95 LEU A O 1
ATOM 711 N N . ALA A 1 96 ? 2.835 -1.098 -14.025 1.00 96.44 96 ALA A N 1
ATOM 712 C CA . ALA A 1 96 ? 1.767 -1.494 -14.954 1.00 96.44 96 ALA A CA 1
ATOM 713 C C . ALA A 1 96 ? 0.450 -0.719 -14.760 1.00 96.44 96 ALA A C 1
ATOM 715 O O . ALA A 1 96 ? -0.641 -1.299 -14.754 1.00 96.44 96 ALA A O 1
ATOM 716 N N . LEU A 1 97 ? 0.546 0.605 -14.624 1.00 95.75 97 LEU A N 1
ATOM 717 C CA . LEU A 1 97 ? -0.577 1.532 -14.438 1.00 95.75 97 LEU A CA 1
ATOM 718 C C . LEU A 1 97 ? -1.017 2.181 -15.762 1.00 95.75 97 LEU A C 1
ATOM 720 O O . LEU A 1 97 ? -1.189 3.400 -15.857 1.00 95.75 97 LEU A O 1
ATOM 724 N N . ALA A 1 98 ? -1.155 1.356 -16.804 1.00 90.38 98 ALA A N 1
ATOM 725 C CA . ALA A 1 98 ? -1.756 1.775 -18.071 1.00 90.38 98 ALA A CA 1
ATOM 726 C C . ALA A 1 98 ? -3.263 2.017 -17.892 1.00 90.38 98 ALA A C 1
ATOM 728 O O . ALA A 1 98 ? -3.756 3.087 -18.237 1.00 90.38 98 ALA A O 1
ATOM 729 N N . ASP A 1 99 ? -3.951 1.060 -17.262 1.00 88.94 99 ASP A N 1
ATOM 730 C CA . ASP A 1 99 ? -5.355 1.181 -16.865 1.00 88.94 99 ASP A CA 1
ATOM 731 C C . ASP A 1 99 ? -5.499 1.790 -15.468 1.00 88.94 99 ASP A C 1
ATOM 733 O O . ASP A 1 99 ? -4.607 1.640 -14.623 1.00 88.94 99 ASP A O 1
ATOM 737 N N . GLY A 1 100 ? -6.643 2.423 -15.208 1.00 87.94 100 GLY A N 1
ATOM 738 C CA . GLY A 1 100 ? -6.956 3.017 -13.911 1.00 87.94 100 GLY A CA 1
ATOM 739 C C . GLY A 1 100 ? -7.345 2.014 -12.820 1.00 87.94 100 GLY A C 1
ATOM 740 O O . GLY A 1 100 ? -7.661 0.853 -13.090 1.00 87.94 100 GLY A O 1
ATOM 741 N N . GLY A 1 101 ? -7.345 2.479 -11.570 1.00 91.50 101 GLY A N 1
ATOM 742 C CA . GLY A 1 101 ? -7.936 1.777 -10.431 1.00 91.50 101 GLY A CA 1
ATOM 743 C C . GLY A 1 101 ? -7.012 0.840 -9.649 1.00 91.50 101 GLY A C 1
ATOM 744 O O . GLY A 1 101 ? -5.905 0.476 -10.062 1.00 91.50 101 GLY A O 1
ATOM 745 N N . GLY A 1 102 ? -7.522 0.405 -8.496 1.00 94.81 102 GLY A N 1
ATOM 746 C CA . GLY A 1 102 ? -6.844 -0.497 -7.566 1.00 94.81 102 GLY A CA 1
ATOM 747 C C . GLY A 1 102 ? -5.988 0.220 -6.521 1.00 94.81 102 GLY A C 1
ATOM 748 O O . GLY A 1 102 ? -5.688 1.406 -6.637 1.00 94.81 102 GLY A O 1
ATOM 749 N N . LEU A 1 103 ? -5.610 -0.531 -5.487 1.00 97.56 103 LEU A N 1
ATOM 750 C CA . LEU A 1 103 ? -4.774 -0.062 -4.386 1.00 97.56 103 LEU A CA 1
ATOM 751 C C . LEU A 1 103 ? -3.290 -0.191 -4.757 1.00 97.56 103 LEU A C 1
ATOM 753 O O . LEU A 1 103 ? -2.842 -1.283 -5.121 1.00 97.56 103 LEU A O 1
ATOM 757 N N . VAL A 1 104 ? -2.533 0.902 -4.674 1.00 98.00 104 VAL A N 1
ATOM 758 C CA . VAL A 1 104 ? -1.094 0.939 -4.980 1.00 98.00 104 VAL A CA 1
ATOM 759 C C . VAL A 1 104 ? -0.320 1.353 -3.738 1.00 98.00 104 VAL A C 1
ATOM 761 O O . VAL A 1 104 ? -0.557 2.422 -3.189 1.00 98.00 104 VAL A O 1
ATOM 764 N N . LEU A 1 105 ? 0.614 0.515 -3.296 1.00 98.12 105 LEU A N 1
ATOM 765 C CA . LEU A 1 105 ? 1.433 0.793 -2.119 1.00 98.12 105 LEU A CA 1
ATOM 766 C C . LEU A 1 105 ? 2.689 1.587 -2.505 1.00 98.12 105 LEU A C 1
ATOM 768 O O . LEU A 1 105 ? 3.436 1.161 -3.384 1.00 98.12 105 LEU A O 1
ATOM 772 N N . LEU A 1 106 ? 2.958 2.696 -1.821 1.00 97.12 106 LEU A N 1
ATOM 773 C CA . LEU A 1 106 ? 4.158 3.515 -2.020 1.00 97.12 106 LEU A CA 1
ATOM 774 C C . LEU A 1 106 ? 4.953 3.571 -0.713 1.00 97.12 106 LEU A C 1
ATOM 776 O O . LEU A 1 106 ? 4.481 4.118 0.283 1.00 97.12 106 LEU A O 1
ATOM 780 N N . GLY A 1 107 ? 6.139 2.968 -0.705 1.00 94.38 107 GLY A N 1
ATOM 781 C CA . GLY A 1 107 ? 7.036 2.908 0.446 1.00 94.38 107 GLY A CA 1
ATOM 782 C C . GLY A 1 107 ? 7.983 4.100 0.510 1.00 94.38 107 GLY A C 1
ATOM 783 O O . GLY A 1 107 ? 8.624 4.429 -0.489 1.00 94.38 107 GLY A O 1
ATOM 784 N N . GLY A 1 108 ? 8.075 4.719 1.689 1.00 88.06 108 GLY A N 1
ATOM 785 C CA . GLY A 1 108 ? 9.071 5.742 1.999 1.00 88.06 108 GLY A CA 1
ATOM 786 C C . GLY A 1 108 ? 9.053 6.923 1.025 1.00 88.06 108 GLY A C 1
ATOM 787 O O . GLY A 1 108 ? 8.032 7.601 0.896 1.00 88.06 108 GLY A O 1
ATOM 788 N N . GLU A 1 109 ? 10.170 7.199 0.348 1.00 88.75 109 GLU A N 1
ATOM 789 C CA . GLU A 1 109 ? 10.303 8.371 -0.533 1.00 88.75 109 GLU A CA 1
ATOM 790 C C . GLU A 1 109 ? 9.349 8.378 -1.738 1.00 88.75 109 GLU A C 1
ATOM 792 O O . GLU A 1 109 ? 9.011 9.453 -2.242 1.00 88.75 109 GLU A O 1
ATOM 797 N N . HIS A 1 110 ? 8.861 7.210 -2.175 1.00 91.81 110 HIS A N 1
ATOM 798 C CA . HIS A 1 110 ? 7.915 7.113 -3.291 1.00 91.81 110 HIS A CA 1
ATOM 799 C C . HIS A 1 110 ? 6.539 7.689 -2.949 1.00 91.81 110 HIS A C 1
ATOM 801 O O . HIS A 1 110 ? 5.731 7.914 -3.848 1.00 91.81 110 HIS A O 1
ATOM 807 N N . ALA A 1 111 ? 6.277 8.006 -1.677 1.00 89.44 111 ALA A N 1
ATOM 808 C CA . ALA A 1 111 ? 5.075 8.711 -1.251 1.00 89.44 111 ALA A CA 1
ATOM 809 C C . ALA A 1 111 ? 4.863 10.055 -1.976 1.00 89.44 111 ALA A C 1
ATOM 811 O O . ALA A 1 111 ? 3.719 10.473 -2.145 1.00 89.44 111 ALA A O 1
ATOM 812 N N . ARG A 1 112 ? 5.930 10.701 -2.478 1.00 87.12 112 ARG A N 1
ATOM 813 C CA . ARG A 1 112 ? 5.825 11.923 -3.302 1.00 87.12 112 ARG A CA 1
ATOM 814 C C . ARG A 1 112 ? 5.009 11.733 -4.588 1.00 87.12 112 ARG A C 1
ATOM 816 O O . ARG A 1 112 ? 4.474 12.703 -5.112 1.00 87.12 112 ARG A O 1
ATOM 823 N N . MET A 1 113 ? 4.891 10.494 -5.075 1.00 90.50 113 MET A N 1
ATOM 824 C CA . MET A 1 113 ? 4.134 10.143 -6.283 1.00 90.50 113 MET A CA 1
ATOM 825 C C . MET A 1 113 ? 2.625 10.025 -6.045 1.00 90.50 113 MET A C 1
ATOM 827 O O . MET A 1 113 ? 1.878 9.848 -7.002 1.00 90.50 113 MET A O 1
ATOM 831 N N . ALA A 1 114 ? 2.165 10.076 -4.792 1.00 90.81 114 ALA A N 1
ATOM 832 C CA . ALA A 1 114 ? 0.793 9.729 -4.436 1.00 90.81 114 ALA A CA 1
ATOM 833 C C . ALA A 1 114 ? -0.248 10.574 -5.177 1.00 90.81 114 ALA A C 1
ATOM 835 O O . ALA A 1 114 ? -1.069 10.012 -5.895 1.00 90.81 114 ALA A O 1
ATOM 836 N N . SER A 1 115 ? -0.174 11.905 -5.056 1.00 88.38 115 SER A N 1
ATOM 837 C CA . SER A 1 115 ? -1.171 12.803 -5.652 1.00 88.38 115 SER A CA 1
ATOM 838 C C . SER A 1 115 ? -1.202 12.692 -7.174 1.00 88.38 115 SER A C 1
ATOM 840 O O . SER A 1 115 ? -2.266 12.557 -7.761 1.00 88.38 115 SER A O 1
ATOM 842 N N . VAL A 1 116 ? -0.030 12.668 -7.819 1.00 90.19 116 VAL A N 1
ATOM 843 C CA . VAL A 1 116 ? 0.037 12.590 -9.283 1.00 90.19 116 VAL A CA 1
ATOM 844 C C . VAL A 1 116 ? -0.455 11.237 -9.810 1.00 90.19 116 VAL A C 1
ATOM 846 O O . VAL A 1 116 ? -1.108 11.184 -10.845 1.00 90.19 116 VAL A O 1
ATOM 849 N N . LEU A 1 117 ? -0.208 10.130 -9.099 1.00 92.00 117 LEU A N 1
ATOM 850 C CA . LEU A 1 117 ? -0.738 8.819 -9.485 1.00 92.00 117 LEU A CA 1
ATOM 851 C C . LEU A 1 117 ? -2.245 8.707 -9.234 1.00 92.00 117 LEU A C 1
ATOM 853 O O . LEU A 1 117 ? -2.942 8.069 -10.021 1.00 92.00 117 LEU A O 1
ATOM 857 N N . GLU A 1 118 ? -2.750 9.307 -8.160 1.00 91.44 118 GLU A N 1
ATOM 858 C CA . GLU A 1 118 ? -4.188 9.388 -7.903 1.00 91.44 118 GLU A CA 1
ATOM 859 C C . GLU A 1 118 ? -4.903 10.141 -9.033 1.00 91.44 118 GLU A C 1
ATOM 861 O O . GLU A 1 118 ? -5.877 9.626 -9.580 1.00 91.44 118 GLU A O 1
ATOM 866 N N . ASP A 1 119 ? -4.373 11.292 -9.450 1.00 90.00 119 ASP A N 1
ATOM 867 C CA . ASP A 1 119 ? -4.988 12.129 -10.484 1.00 90.00 119 ASP A CA 1
ATOM 868 C C . ASP A 1 119 ? -4.843 11.520 -11.897 1.00 90.00 119 ASP A C 1
ATOM 870 O O . ASP A 1 119 ? -5.828 11.384 -12.626 1.00 90.00 119 ASP A O 1
ATOM 874 N N . GLU A 1 120 ? -3.636 11.087 -12.2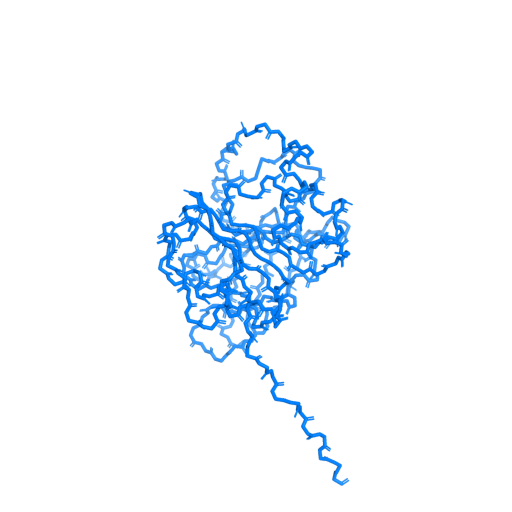81 1.00 90.56 120 GLU A N 1
ATOM 875 C CA . GLU A 1 120 ? -3.320 10.678 -13.663 1.00 90.56 120 GLU A CA 1
ATOM 876 C C . GLU A 1 120 ? -3.550 9.186 -13.937 1.00 90.56 120 GLU A C 1
ATOM 878 O O . GLU A 1 120 ? -3.861 8.784 -15.061 1.00 90.56 120 GLU A O 1
ATOM 883 N N . ALA A 1 121 ? -3.373 8.335 -12.921 1.00 89.69 121 ALA A N 1
ATOM 884 C CA . ALA A 1 121 ? -3.569 6.890 -13.034 1.00 89.69 121 ALA A CA 1
ATOM 885 C C . ALA A 1 121 ? -4.839 6.404 -12.321 1.00 89.69 121 ALA A C 1
ATOM 887 O O . ALA A 1 121 ? -5.130 5.210 -12.380 1.00 89.69 121 ALA A O 1
ATOM 888 N N . GLN A 1 122 ? -5.608 7.290 -11.674 1.00 92.31 122 GLN A N 1
ATOM 889 C CA . GLN A 1 122 ? -6.886 6.963 -11.024 1.00 92.31 122 GLN A CA 1
ATOM 890 C C . GLN A 1 122 ? -6.772 5.766 -10.065 1.00 92.31 122 GLN A C 1
ATOM 892 O O . GLN A 1 122 ? -7.667 4.921 -9.987 1.00 92.31 122 GLN A O 1
ATOM 897 N N . VAL A 1 123 ? -5.627 5.634 -9.391 1.00 94.94 123 VAL A N 1
ATOM 898 C CA . VAL A 1 123 ? -5.381 4.593 -8.384 1.00 94.94 123 VAL A CA 1
ATOM 899 C C . VAL A 1 123 ? -5.696 5.121 -6.989 1.00 94.94 123 VAL A C 1
ATOM 901 O O . VAL A 1 123 ? -5.822 6.322 -6.793 1.00 94.94 123 VAL A O 1
ATOM 904 N N . MET A 1 124 ? -5.787 4.227 -6.005 1.00 95.31 124 MET A N 1
ATOM 905 C CA . MET A 1 124 ? -5.815 4.590 -4.587 1.00 95.31 124 MET A CA 1
ATOM 906 C C . MET A 1 124 ? -4.413 4.376 -4.003 1.00 95.31 124 MET A C 1
ATOM 908 O O . MET A 1 124 ? -4.026 3.220 -3.805 1.00 95.31 124 MET A O 1
ATOM 912 N N . PRO A 1 125 ? -3.617 5.429 -3.747 1.00 95.62 125 PRO A N 1
ATOM 913 C CA . PRO A 1 125 ? -2.312 5.273 -3.120 1.00 95.62 125 PRO A CA 1
ATOM 914 C C . PRO A 1 125 ? -2.457 4.935 -1.631 1.00 95.62 125 PRO A C 1
ATOM 916 O O . PRO A 1 125 ? -3.211 5.588 -0.914 1.00 95.62 125 PRO A O 1
ATOM 919 N N . LEU A 1 126 ? -1.695 3.952 -1.153 1.00 97.06 126 LEU A N 1
ATOM 920 C CA . LEU A 1 126 ? -1.488 3.656 0.263 1.00 97.06 126 LEU A CA 1
ATOM 921 C C . LEU A 1 126 ? -0.019 3.887 0.603 1.00 97.06 126 LEU A C 1
ATOM 923 O O . LEU A 1 126 ? 0.864 3.204 0.085 1.00 97.06 126 LEU A O 1
ATOM 927 N N . LEU A 1 127 ? 0.247 4.847 1.477 1.00 95.75 127 LEU A N 1
ATOM 928 C CA . LEU A 1 127 ? 1.607 5.219 1.842 1.00 95.75 127 LEU A CA 1
ATOM 929 C C . LEU A 1 127 ? 2.092 4.337 2.987 1.00 95.75 127 LEU A C 1
ATOM 931 O O . LEU A 1 127 ? 1.427 4.238 4.017 1.00 95.75 127 LEU A O 1
ATOM 935 N N . LEU A 1 128 ? 3.252 3.713 2.818 1.00 94.50 128 LEU A N 1
ATOM 936 C CA . LEU A 1 128 ? 3.868 2.853 3.818 1.00 94.50 128 LEU A CA 1
ATOM 937 C C . LEU A 1 128 ? 5.094 3.534 4.406 1.00 94.50 128 LEU A C 1
ATOM 939 O O . LEU A 1 128 ? 6.067 3.763 3.690 1.00 94.50 128 LEU A O 1
ATOM 943 N N . ASN A 1 129 ? 5.064 3.800 5.716 1.00 90.62 129 ASN A N 1
ATOM 944 C CA . ASN A 1 129 ? 6.179 4.429 6.432 1.00 90.62 129 ASN A CA 1
ATOM 945 C C . ASN A 1 129 ? 6.691 5.692 5.722 1.00 90.62 129 ASN A C 1
ATOM 947 O O . ASN A 1 129 ? 7.892 5.964 5.713 1.00 90.62 129 ASN A O 1
ATOM 951 N N . ALA A 1 130 ? 5.777 6.439 5.097 1.00 84.38 130 ALA A N 1
ATOM 952 C CA . ALA A 1 130 ? 6.135 7.666 4.417 1.00 84.38 130 ALA A CA 1
ATOM 953 C C . ALA A 1 130 ? 6.777 8.624 5.424 1.00 84.38 130 ALA A C 1
ATOM 955 O O . ALA A 1 130 ? 6.284 8.747 6.555 1.00 84.38 130 ALA A O 1
ATOM 956 N N . PRO A 1 131 ? 7.864 9.315 5.041 1.00 73.62 131 PRO A N 1
ATOM 957 C CA . PRO A 1 131 ? 8.325 10.428 5.841 1.00 73.62 131 PRO A CA 1
ATOM 958 C C . PRO A 1 131 ? 7.163 11.411 5.960 1.00 73.62 131 PRO A C 1
ATOM 960 O O . PRO A 1 131 ? 6.350 11.526 5.041 1.00 73.62 131 PRO A O 1
ATOM 963 N N . ALA A 1 132 ? 7.069 12.054 7.121 1.00 62.22 132 ALA A N 1
ATOM 964 C CA . ALA A 1 132 ? 5.942 12.889 7.491 1.00 62.22 132 ALA A CA 1
ATOM 965 C C . ALA A 1 132 ? 5.400 13.684 6.300 1.00 62.22 132 ALA A C 1
ATOM 967 O O . ALA A 1 132 ? 6.118 14.474 5.696 1.00 62.22 132 ALA A O 1
ATOM 968 N N . TRP A 1 133 ? 4.149 13.436 5.931 1.00 60.59 133 TRP A N 1
ATOM 969 C CA . TRP A 1 133 ? 3.511 14.183 4.863 1.00 60.59 133 TRP A CA 1
ATOM 970 C C . TRP A 1 133 ? 3.331 15.624 5.361 1.00 60.59 133 TRP A C 1
ATOM 972 O O . TRP A 1 133 ? 2.856 15.858 6.477 1.00 60.59 133 TRP A O 1
ATOM 982 N N . ALA A 1 134 ? 3.783 16.610 4.584 1.00 49.72 134 ALA A N 1
ATOM 983 C CA . ALA A 1 134 ? 3.629 18.000 4.987 1.00 49.72 134 ALA A CA 1
ATOM 984 C C . ALA A 1 134 ? 2.132 18.291 5.095 1.00 49.72 134 ALA A C 1
ATOM 986 O O . ALA A 1 134 ? 1.387 18.020 4.152 1.00 49.72 134 ALA A O 1
ATOM 987 N N . SER A 1 135 ? 1.708 18.908 6.198 1.00 44.78 135 SER A N 1
ATOM 988 C CA . SER A 1 135 ? 0.333 19.371 6.448 1.00 44.78 135 SER A CA 1
ATOM 989 C C . SER A 1 135 ? -0.165 20.458 5.468 1.00 44.78 135 SER A C 1
ATOM 991 O O . SER A 1 135 ? -1.029 21.252 5.821 1.00 44.78 135 SER A O 1
ATOM 993 N N . GLY A 1 136 ? 0.399 20.536 4.259 1.00 43.53 136 GLY A N 1
ATOM 994 C CA . GLY A 1 136 ? 0.027 21.440 3.171 1.00 43.53 136 GLY A CA 1
A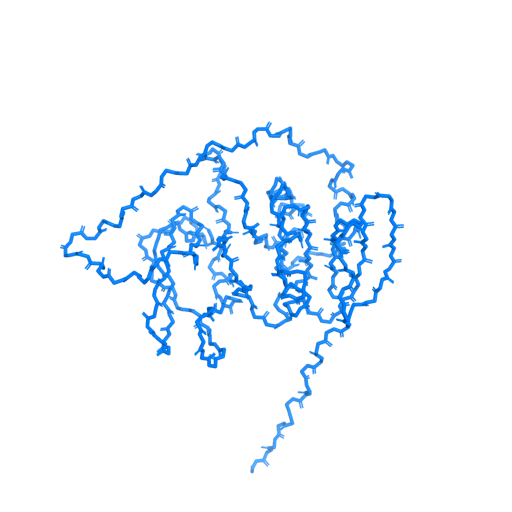TOM 995 C C . GLY A 1 136 ? -0.487 20.729 1.914 1.00 43.53 136 GLY A C 1
ATOM 996 O O . GLY A 1 136 ? -0.717 21.394 0.908 1.00 43.53 136 GLY A O 1
ATOM 997 N N . GLY A 1 137 ? -0.657 19.401 1.943 1.00 53.53 137 GLY A N 1
ATOM 998 C CA . GLY A 1 137 ? -1.403 18.690 0.902 1.00 53.53 137 GLY A CA 1
ATOM 999 C C . GLY A 1 137 ? -2.881 19.098 0.895 1.00 53.53 137 GLY A C 1
ATOM 1000 O O . GLY A 1 137 ? -3.450 19.401 1.941 1.00 53.53 137 GLY A O 1
ATOM 1001 N N . VAL A 1 138 ? -3.513 19.099 -0.283 1.00 58.22 138 VAL A N 1
ATOM 1002 C CA . VAL A 1 138 ? -4.929 19.491 -0.460 1.00 58.22 138 VAL A CA 1
ATOM 1003 C C . VAL A 1 138 ? -5.891 18.520 0.244 1.00 58.22 138 VAL A C 1
ATOM 1005 O O . VAL A 1 138 ? -7.002 18.909 0.595 1.00 58.22 138 VAL A O 1
ATOM 1008 N N . ARG A 1 139 ? -5.464 17.267 0.471 1.00 66.44 139 ARG A N 1
ATOM 1009 C CA . ARG A 1 139 ? -6.216 16.224 1.180 1.00 66.44 139 ARG A CA 1
ATOM 1010 C C . ARG A 1 139 ? -5.315 15.415 2.126 1.00 66.44 139 ARG A C 1
ATOM 1012 O O . ARG A 1 139 ? -4.128 15.255 1.826 1.00 66.44 139 ARG A O 1
ATOM 1019 N N . PRO A 1 140 ? -5.852 14.887 3.241 1.00 69.62 140 PRO A N 1
ATOM 1020 C CA . PRO A 1 140 ? -5.121 13.973 4.117 1.00 69.62 140 PRO A CA 1
ATOM 1021 C C . PRO A 1 140 ? -4.786 12.673 3.370 1.00 69.62 140 PRO A C 1
ATOM 1023 O O . PRO A 1 140 ? -5.675 12.111 2.728 1.00 69.62 140 PRO A O 1
ATOM 1026 N N . PRO A 1 141 ? -3.556 12.141 3.462 1.00 82.75 141 PRO A N 1
ATOM 1027 C CA . PRO A 1 141 ? -3.179 10.937 2.737 1.00 82.75 141 PRO A CA 1
ATOM 1028 C C . PRO A 1 141 ? -3.943 9.709 3.237 1.00 82.75 141 PRO A C 1
ATOM 1030 O O . PRO A 1 141 ? -4.589 9.713 4.288 1.00 82.75 141 PRO A O 1
ATOM 1033 N N . SER A 1 142 ? -3.820 8.613 2.499 1.00 92.75 142 SER A N 1
ATOM 1034 C CA . SER A 1 142 ? -4.085 7.277 3.026 1.00 92.75 142 SER A CA 1
ATOM 1035 C C . SER A 1 142 ? -2.757 6.649 3.408 1.00 92.75 142 SER A C 1
ATOM 1037 O O . SER A 1 142 ? -2.035 6.163 2.543 1.00 92.75 142 SER A O 1
ATOM 1039 N N . ALA A 1 143 ? -2.399 6.713 4.687 1.00 94.31 143 ALA A N 1
ATOM 1040 C CA . ALA A 1 143 ? -1.079 6.304 5.152 1.00 94.31 143 ALA A CA 1
ATOM 1041 C C . ALA A 1 143 ? -1.159 5.285 6.289 1.00 94.31 143 ALA A C 1
ATOM 1043 O O . ALA A 1 143 ? -2.085 5.293 7.101 1.00 94.31 143 ALA A O 1
ATOM 1044 N N . ILE A 1 144 ? -0.160 4.410 6.349 1.00 94.81 144 ILE A N 1
ATOM 1045 C CA . ILE A 1 144 ? 0.052 3.479 7.449 1.00 94.81 144 ILE A CA 1
ATOM 1046 C C . ILE A 1 144 ? 1.503 3.544 7.913 1.00 94.81 144 ILE A C 1
ATOM 1048 O O . ILE A 1 144 ? 2.444 3.592 7.113 1.00 94.81 144 ILE A O 1
ATOM 1052 N N . ARG A 1 145 ? 1.682 3.501 9.230 1.00 91.88 145 ARG A N 1
ATOM 1053 C CA . ARG A 1 145 ? 2.985 3.359 9.872 1.00 91.88 145 ARG A CA 1
ATOM 1054 C C . ARG A 1 145 ? 3.070 2.006 10.549 1.00 91.88 145 ARG A C 1
ATOM 1056 O O . ARG A 1 145 ? 2.175 1.641 11.307 1.00 91.88 145 ARG A O 1
ATOM 1063 N N . ILE A 1 146 ? 4.142 1.271 10.277 1.00 90.62 146 ILE A N 1
ATOM 1064 C CA . ILE A 1 146 ? 4.357 -0.086 10.780 1.00 90.62 146 ILE A CA 1
ATOM 1065 C C . ILE A 1 146 ? 5.773 -0.257 11.330 1.00 90.62 146 ILE A C 1
ATOM 1067 O O . ILE A 1 146 ? 6.733 0.336 10.834 1.00 90.62 146 ILE A O 1
ATOM 1071 N N . ALA A 1 147 ? 5.906 -1.119 12.336 1.00 84.56 147 ALA A N 1
ATOM 1072 C CA . ALA A 1 147 ? 7.195 -1.571 12.843 1.00 84.56 147 ALA A CA 1
ATOM 1073 C C . ALA A 1 147 ? 7.548 -2.900 12.167 1.00 84.56 147 ALA A C 1
ATOM 1075 O O . ALA A 1 147 ? 8.601 -3.035 11.544 1.00 84.56 147 ALA A O 1
ATOM 1076 N N . ASP A 1 148 ? 6.619 -3.838 12.213 1.00 79.38 148 ASP A N 1
ATOM 1077 C CA . ASP A 1 148 ? 6.684 -5.161 11.627 1.00 79.38 148 ASP A CA 1
ATOM 1078 C C . ASP A 1 148 ? 5.310 -5.553 11.075 1.00 79.38 148 ASP A C 1
ATOM 1080 O O . ASP A 1 148 ? 4.279 -5.011 11.474 1.00 79.38 148 ASP A O 1
ATOM 1084 N N . GLY A 1 149 ? 5.307 -6.484 10.120 1.00 84.44 149 GLY A N 1
ATOM 1085 C CA . GLY A 1 149 ? 4.086 -6.957 9.474 1.00 84.44 149 GLY A CA 1
ATOM 1086 C C . GLY A 1 149 ? 3.406 -5.907 8.584 1.00 84.44 149 GLY A C 1
ATOM 1087 O O . GLY A 1 149 ? 3.261 -4.739 8.926 1.00 84.44 149 GLY A O 1
ATOM 1088 N N . LEU A 1 150 ? 2.945 -6.328 7.407 1.00 93.12 150 LEU A N 1
ATOM 1089 C CA . LEU A 1 150 ? 2.111 -5.478 6.557 1.00 93.12 150 LEU A CA 1
ATOM 1090 C C . LEU A 1 150 ? 0.631 -5.775 6.858 1.00 93.12 150 LEU A C 1
ATOM 1092 O O . LEU A 1 150 ? 0.187 -6.873 6.511 1.00 93.12 150 LEU A O 1
ATOM 1096 N N . PRO A 1 151 ? -0.135 -4.839 7.453 1.00 95.06 151 PRO A N 1
ATOM 1097 C CA . PRO A 1 151 ? -1.547 -5.014 7.799 1.00 95.06 151 PRO A CA 1
ATOM 1098 C C . PRO A 1 151 ? -2.451 -4.840 6.571 1.00 95.06 151 PRO A C 1
ATOM 1100 O O . PRO A 1 151 ? -3.439 -4.115 6.613 1.00 95.06 151 PRO A O 1
ATOM 1103 N N . VAL A 1 152 ? -2.101 -5.480 5.456 1.00 96.31 152 VAL A N 1
ATOM 1104 C CA . VAL A 1 152 ? -2.844 -5.438 4.193 1.00 96.31 152 VAL A CA 1
ATOM 1105 C C . VAL A 1 152 ? -3.196 -6.865 3.801 1.00 96.31 152 VAL A C 1
ATOM 1107 O O . VAL A 1 152 ? -2.339 -7.750 3.824 1.00 96.31 152 VAL A O 1
ATOM 1110 N N . ALA A 1 153 ? -4.460 -7.072 3.444 1.00 95.62 153 ALA A N 1
ATOM 1111 C CA . ALA A 1 153 ? -4.991 -8.366 3.052 1.00 95.62 153 ALA A CA 1
ATOM 1112 C C . ALA A 1 153 ? -4.224 -8.968 1.869 1.00 95.62 153 ALA A C 1
ATOM 1114 O O . ALA A 1 153 ? -3.764 -8.256 0.968 1.00 95.62 153 ALA A O 1
ATOM 1115 N N . ALA A 1 154 ? -4.136 -10.297 1.842 1.00 94.19 154 ALA A N 1
ATOM 1116 C CA . ALA A 1 154 ? -3.565 -11.001 0.704 1.00 94.19 154 ALA A CA 1
ATOM 1117 C C . ALA A 1 154 ? -4.324 -10.658 -0.591 1.00 94.19 154 ALA A C 1
ATOM 1119 O O . ALA A 1 154 ? -5.554 -10.687 -0.634 1.00 94.19 154 ALA A O 1
ATOM 1120 N N . GLY A 1 155 ? -3.588 -10.327 -1.652 1.00 95.19 155 GLY A N 1
ATOM 1121 C CA . GLY A 1 155 ? -4.166 -10.001 -2.957 1.00 95.19 155 GLY A CA 1
ATOM 1122 C C . GLY A 1 155 ? -4.881 -8.646 -3.083 1.00 95.19 155 GLY A C 1
ATOM 1123 O O . GLY A 1 155 ? -5.473 -8.394 -4.131 1.00 95.19 155 GLY A O 1
ATOM 1124 N N . ALA A 1 156 ? -4.852 -7.772 -2.071 1.00 96.31 156 ALA A N 1
ATOM 1125 C CA . ALA A 1 156 ? -5.511 -6.463 -2.141 1.00 96.31 156 ALA A CA 1
ATOM 1126 C C . ALA A 1 156 ? -4.747 -5.430 -2.990 1.00 96.31 156 ALA A C 1
ATOM 1128 O O . ALA A 1 156 ? -5.355 -4.552 -3.606 1.00 96.31 156 ALA A O 1
ATOM 1129 N N . LEU A 1 157 ? -3.416 -5.522 -3.040 1.00 97.75 157 LEU A N 1
ATOM 1130 C CA . LEU A 1 157 ? -2.578 -4.586 -3.780 1.00 97.75 157 LEU A CA 1
ATOM 1131 C C . LEU A 1 157 ? -2.558 -4.933 -5.267 1.00 97.75 157 LEU A C 1
ATOM 1133 O O . LEU A 1 157 ? -2.309 -6.071 -5.671 1.00 97.75 157 LEU A O 1
ATOM 1137 N N . ARG A 1 158 ? -2.744 -3.914 -6.101 1.00 97.44 158 ARG A N 1
ATOM 1138 C CA . ARG A 1 158 ? -2.493 -3.996 -7.539 1.00 97.44 158 ARG A CA 1
ATOM 1139 C C . ARG A 1 158 ? -1.000 -3.932 -7.845 1.00 97.44 158 ARG A C 1
ATOM 1141 O O . ARG A 1 158 ? -0.529 -4.683 -8.695 1.00 97.44 158 ARG A O 1
ATOM 1148 N N . ALA A 1 159 ? -0.292 -3.011 -7.201 1.00 98.31 159 ALA A N 1
ATOM 1149 C CA . ALA A 1 159 ? 1.132 -2.787 -7.400 1.00 98.31 159 ALA A CA 1
ATOM 1150 C C . ALA A 1 159 ? 1.762 -2.188 -6.136 1.00 98.31 159 ALA A C 1
ATOM 1152 O O . ALA A 1 159 ? 1.053 -1.663 -5.272 1.00 98.31 159 ALA A O 1
ATOM 1153 N N . ALA A 1 160 ? 3.083 -2.268 -6.031 1.00 98.31 160 ALA A N 1
ATOM 1154 C CA . ALA A 1 160 ? 3.834 -1.680 -4.935 1.00 98.31 160 ALA A CA 1
ATOM 1155 C C . ALA A 1 160 ? 5.207 -1.185 -5.392 1.00 98.31 160 ALA A C 1
ATOM 1157 O O . ALA A 1 160 ? 5.874 -1.852 -6.184 1.00 98.31 160 ALA A O 1
ATOM 1158 N N . TRP A 1 161 ? 5.635 -0.045 -4.853 1.00 98.06 161 TRP A N 1
ATOM 1159 C CA . TRP A 1 161 ? 6.963 0.518 -5.074 1.00 98.06 161 TRP A CA 1
ATOM 1160 C C . TRP A 1 161 ? 7.625 0.841 -3.743 1.00 98.06 161 TRP A C 1
ATOM 1162 O O . TRP A 1 161 ? 7.076 1.613 -2.959 1.00 98.06 161 TRP A O 1
ATOM 1172 N N . LEU A 1 162 ? 8.774 0.231 -3.471 1.00 97.12 162 LEU A N 1
ATOM 1173 C CA . LEU A 1 162 ? 9.501 0.382 -2.216 1.00 97.12 162 LEU A CA 1
ATOM 1174 C C . LEU A 1 162 ? 10.840 1.069 -2.456 1.00 97.12 162 LEU A C 1
ATOM 1176 O O . LEU A 1 162 ? 11.535 0.744 -3.414 1.00 97.12 162 LEU A O 1
ATOM 1180 N N . ASP A 1 163 ? 11.208 1.954 -1.537 1.00 94.00 163 ASP A N 1
ATOM 1181 C CA . ASP A 1 163 ? 12.543 2.535 -1.473 1.00 94.00 163 ASP A CA 1
ATOM 1182 C C . ASP A 1 163 ? 13.498 1.667 -0.634 1.00 94.00 163 ASP A C 1
ATOM 1184 O O . ASP A 1 163 ? 13.107 0.648 -0.053 1.00 94.00 163 ASP A O 1
ATOM 1188 N N . GLU A 1 164 ? 14.764 2.078 -0.545 1.00 93.94 164 GLU A N 1
ATOM 1189 C CA . GLU A 1 164 ? 15.808 1.376 0.221 1.00 93.94 164 GLU A CA 1
ATOM 1190 C C . GLU A 1 164 ? 15.451 1.238 1.704 1.00 93.94 164 GLU A C 1
ATOM 1192 O O . GLU A 1 164 ? 15.565 0.159 2.295 1.00 93.94 164 GLU A O 1
ATOM 1197 N N . ALA A 1 165 ? 14.976 2.322 2.319 1.00 91.38 165 ALA A N 1
ATOM 1198 C CA . ALA A 1 165 ? 14.649 2.350 3.740 1.00 91.38 165 ALA A CA 1
ATOM 1199 C C . ALA A 1 165 ? 13.475 1.420 4.080 1.00 91.38 165 ALA A C 1
ATOM 1201 O O . ALA A 1 165 ? 13.468 0.787 5.136 1.00 91.38 165 ALA A O 1
ATOM 1202 N N . THR A 1 166 ? 12.492 1.306 3.189 1.00 92.38 166 THR A N 1
ATOM 1203 C CA . THR A 1 166 ? 11.325 0.442 3.378 1.00 92.38 166 THR A CA 1
ATOM 1204 C C . THR A 1 166 ? 11.656 -1.014 3.063 1.00 92.38 166 THR A C 1
ATOM 1206 O O . THR A 1 166 ? 11.279 -1.904 3.830 1.00 92.38 166 THR A O 1
ATOM 1209 N N . ALA A 1 167 ? 12.382 -1.270 1.971 1.00 93.88 167 ALA A N 1
ATOM 1210 C CA . ALA A 1 167 ? 12.725 -2.618 1.520 1.00 93.88 167 ALA A CA 1
ATOM 1211 C C . ALA A 1 167 ? 13.759 -3.319 2.418 1.00 93.88 167 ALA A C 1
ATOM 1213 O O . ALA A 1 167 ? 13.711 -4.540 2.554 1.00 93.88 167 ALA A O 1
ATOM 1214 N N . SER A 1 168 ? 14.656 -2.567 3.065 1.00 90.44 168 SER A N 1
ATOM 1215 C CA . SER A 1 168 ? 15.671 -3.109 3.986 1.00 90.44 168 SER A CA 1
ATOM 1216 C C . SER A 1 168 ? 15.108 -3.610 5.322 1.00 90.44 168 SER A C 1
ATOM 1218 O O . SER A 1 168 ? 15.782 -4.351 6.043 1.00 90.44 168 SER A O 1
ATOM 1220 N N . ARG A 1 169 ? 13.868 -3.248 5.674 1.00 86.06 169 ARG A N 1
ATOM 1221 C CA . ARG A 1 169 ? 13.201 -3.765 6.877 1.00 86.06 169 ARG A CA 1
ATOM 1222 C C . ARG A 1 169 ? 12.898 -5.253 6.711 1.00 86.06 169 ARG A C 1
ATOM 1224 O O . ARG A 1 169 ? 12.367 -5.660 5.676 1.00 86.06 169 ARG A O 1
ATOM 1231 N N . SER A 1 170 ? 13.175 -6.039 7.757 1.00 77.75 170 SER A N 1
ATOM 1232 C CA . SER A 1 170 ? 12.962 -7.493 7.739 1.00 77.75 170 SER A CA 1
ATOM 1233 C C . SER A 1 170 ? 11.560 -7.839 7.244 1.00 77.75 170 SER A C 1
ATOM 1235 O O . SER A 1 170 ? 10.568 -7.293 7.720 1.00 77.75 170 SER A O 1
ATOM 1237 N N . ASP A 1 171 ? 11.503 -8.748 6.274 1.00 88.19 171 ASP A N 1
ATOM 1238 C CA . ASP A 1 171 ? 10.290 -9.345 5.711 1.00 88.19 171 ASP A CA 1
ATOM 1239 C C . ASP A 1 171 ? 9.311 -8.409 4.985 1.00 88.19 171 ASP A C 1
ATOM 1241 O O . ASP A 1 171 ? 8.345 -8.912 4.406 1.00 88.19 171 ASP A O 1
ATOM 1245 N N . THR A 1 172 ? 9.556 -7.094 4.913 1.00 92.94 172 THR A N 1
ATOM 1246 C CA . THR A 1 172 ? 8.649 -6.145 4.234 1.00 92.94 172 THR A CA 1
ATOM 1247 C C . THR A 1 172 ? 8.411 -6.532 2.781 1.00 92.94 172 THR A C 1
ATOM 1249 O O . THR A 1 172 ? 7.264 -6.623 2.351 1.00 92.94 172 THR A O 1
ATOM 1252 N N . VAL A 1 173 ? 9.472 -6.843 2.033 1.00 95.44 173 VAL A N 1
ATOM 1253 C CA . VAL A 1 173 ? 9.372 -7.240 0.619 1.00 95.44 173 VAL A CA 1
ATOM 1254 C C . VAL A 1 173 ? 8.481 -8.480 0.453 1.00 95.44 173 VAL A C 1
ATOM 1256 O O . VAL A 1 173 ? 7.600 -8.508 -0.407 1.00 95.44 173 VAL A O 1
ATOM 1259 N N . ARG A 1 174 ? 8.633 -9.487 1.326 1.00 94.56 174 ARG A N 1
ATOM 1260 C CA . ARG A 1 174 ? 7.805 -10.706 1.313 1.00 94.56 174 ARG A CA 1
ATOM 1261 C C . ARG A 1 174 ? 6.355 -10.411 1.713 1.00 94.56 174 ARG A C 1
ATOM 1263 O O . ARG A 1 174 ? 5.424 -10.939 1.107 1.00 94.56 174 ARG A O 1
ATOM 1270 N N . ALA A 1 175 ? 6.154 -9.560 2.716 1.00 94.50 175 ALA A N 1
ATOM 1271 C CA . ALA A 1 175 ? 4.834 -9.162 3.191 1.00 94.50 175 ALA A CA 1
ATOM 1272 C C . ALA A 1 175 ? 4.045 -8.387 2.122 1.00 94.50 175 ALA A C 1
ATOM 1274 O O . ALA A 1 175 ? 2.845 -8.626 1.961 1.00 94.50 175 ALA A O 1
ATOM 1275 N N . VAL A 1 176 ? 4.728 -7.517 1.372 1.00 96.44 176 VAL A N 1
ATOM 1276 C CA . VAL A 1 176 ? 4.185 -6.789 0.218 1.00 96.44 176 VAL A CA 1
ATOM 1277 C C . VAL A 1 176 ? 3.867 -7.745 -0.927 1.00 96.44 176 VAL A C 1
ATOM 1279 O O . VAL A 1 176 ? 2.771 -7.666 -1.477 1.00 96.44 176 VAL A O 1
ATOM 1282 N N . LEU A 1 177 ? 4.751 -8.701 -1.240 1.00 96.06 177 LEU A N 1
ATOM 1283 C CA . LEU A 1 177 ? 4.479 -9.709 -2.270 1.00 96.06 177 LEU A CA 1
ATOM 1284 C C . LEU A 1 177 ? 3.191 -10.496 -1.979 1.00 96.06 177 LEU A C 1
ATOM 1286 O O . LEU A 1 177 ? 2.366 -10.677 -2.870 1.00 96.06 177 LEU A O 1
ATOM 1290 N N . ARG A 1 178 ? 2.986 -10.917 -0.726 1.00 95.19 178 ARG A N 1
ATOM 1291 C CA . ARG A 1 178 ? 1.766 -11.618 -0.284 1.00 95.19 178 ARG A CA 1
ATOM 1292 C C . ARG A 1 178 ? 0.510 -10.752 -0.409 1.00 95.19 178 ARG A C 1
ATOM 1294 O O . ARG A 1 178 ? -0.568 -11.280 -0.672 1.00 95.19 178 ARG A O 1
ATOM 1301 N N . ALA A 1 179 ? 0.635 -9.438 -0.242 1.00 96.50 179 ALA A N 1
ATOM 1302 C CA . ALA A 1 179 ? -0.467 -8.500 -0.424 1.00 96.50 179 ALA A CA 1
ATOM 1303 C C . ALA A 1 179 ? -0.768 -8.194 -1.905 1.00 96.50 179 ALA A C 1
ATOM 1305 O O . ALA A 1 179 ? -1.862 -7.723 -2.201 1.00 96.50 179 ALA A O 1
ATOM 1306 N N . LEU A 1 180 ? 0.141 -8.487 -2.843 1.00 97.44 180 LEU A N 1
ATOM 1307 C CA . LEU A 1 180 ? -0.105 -8.310 -4.277 1.00 97.44 180 LEU A CA 1
ATOM 1308 C C . LEU A 1 180 ? -1.055 -9.371 -4.834 1.00 97.44 180 LEU A C 1
ATOM 1310 O O . LEU A 1 180 ? -0.907 -10.569 -4.587 1.00 97.44 180 LEU A O 1
ATOM 1314 N N . ARG A 1 181 ? -2.010 -8.925 -5.654 1.00 95.75 181 ARG A N 1
ATOM 1315 C CA . ARG A 1 181 ? -2.848 -9.807 -6.474 1.00 95.75 181 ARG A CA 1
ATOM 1316 C C . ARG A 1 181 ? -1.998 -10.574 -7.499 1.00 95.75 181 ARG A C 1
ATOM 1318 O O . ARG A 1 181 ? -0.926 -10.087 -7.869 1.00 95.75 181 ARG A O 1
ATOM 1325 N N . PRO A 1 182 ? -2.477 -11.715 -8.026 1.00 94.50 182 PRO A N 1
ATOM 1326 C CA . PRO A 1 182 ? -1.829 -12.371 -9.161 1.00 94.50 182 PRO A CA 1
ATOM 1327 C C . PRO A 1 182 ? -1.615 -11.390 -10.325 1.00 94.50 182 PRO A C 1
ATOM 1329 O O . PRO A 1 182 ? -2.530 -10.647 -10.688 1.00 94.50 182 PRO A O 1
ATOM 1332 N N . GLY A 1 183 ? -0.403 -11.353 -10.880 1.00 95.00 183 GLY A N 1
ATOM 1333 C CA . GLY A 1 183 ? -0.017 -10.401 -11.929 1.00 95.00 183 GLY A CA 1
ATOM 1334 C C . GLY A 1 183 ? 0.286 -8.979 -11.431 1.00 95.00 183 GLY A C 1
ATOM 1335 O O . GLY A 1 183 ? 0.613 -8.106 -12.233 1.00 95.00 183 GLY A O 1
ATOM 1336 N N . GLY A 1 184 ? 0.171 -8.711 -10.126 1.00 97.12 184 GLY A N 1
ATOM 1337 C CA . GLY A 1 184 ? 0.556 -7.432 -9.533 1.00 97.12 184 GLY A CA 1
ATOM 1338 C C . GLY A 1 184 ? 2.072 -7.242 -9.531 1.00 97.12 184 GLY A C 1
ATOM 1339 O O . GLY A 1 184 ? 2.817 -8.207 -9.354 1.00 97.12 184 GLY A O 1
ATOM 1340 N N . ARG A 1 185 ? 2.537 -6.004 -9.728 1.00 97.81 185 ARG A N 1
ATOM 1341 C CA . ARG A 1 185 ? 3.972 -5.695 -9.831 1.00 97.81 185 ARG A CA 1
ATOM 1342 C C . ARG A 1 185 ? 4.546 -5.123 -8.541 1.00 97.81 185 ARG A C 1
ATOM 1344 O O . ARG A 1 185 ? 3.942 -4.246 -7.928 1.00 97.81 185 ARG A O 1
ATOM 1351 N N . LEU A 1 186 ? 5.728 -5.606 -8.175 1.00 98.31 186 LEU A N 1
ATOM 1352 C CA . LEU A 1 186 ? 6.570 -5.087 -7.105 1.00 98.31 186 LEU A CA 1
ATOM 1353 C C . LEU A 1 186 ? 7.828 -4.481 -7.718 1.00 98.31 186 LEU A C 1
ATOM 1355 O O . LEU A 1 186 ? 8.548 -5.168 -8.442 1.00 98.31 186 LEU A O 1
ATOM 1359 N N . VAL A 1 187 ? 8.090 -3.221 -7.400 1.00 98.50 187 VAL A N 1
ATOM 1360 C CA . VAL A 1 187 ? 9.347 -2.540 -7.706 1.00 98.50 187 VAL A CA 1
ATOM 1361 C C . VAL A 1 187 ? 10.083 -2.314 -6.393 1.00 98.50 187 VAL A C 1
ATOM 1363 O O . VAL A 1 187 ? 9.498 -1.788 -5.442 1.00 98.50 187 VAL A O 1
ATOM 1366 N N . ALA A 1 188 ? 11.343 -2.727 -6.324 1.00 98.06 188 ALA A N 1
ATOM 1367 C CA . ALA A 1 188 ? 12.175 -2.515 -5.147 1.00 98.06 188 ALA A CA 1
ATOM 1368 C C . ALA A 1 188 ? 13.648 -2.327 -5.542 1.00 98.06 188 ALA A C 1
ATOM 1370 O O . ALA A 1 188 ? 14.034 -2.686 -6.658 1.00 98.06 188 ALA A O 1
ATOM 1371 N N . PRO A 1 189 ? 14.488 -1.789 -4.646 1.00 97.69 189 PRO A N 1
ATOM 1372 C CA . PRO A 1 189 ? 15.881 -1.491 -4.950 1.00 97.69 189 PRO A CA 1
ATOM 1373 C C . PRO A 1 189 ? 16.683 -2.747 -5.275 1.00 97.69 189 PRO A C 1
ATOM 1375 O O . PRO A 1 189 ? 16.392 -3.841 -4.789 1.00 97.69 189 PRO A O 1
ATOM 1378 N N . VAL A 1 190 ? 17.741 -2.589 -6.069 1.00 96.88 190 VAL A N 1
ATOM 1379 C CA . VAL A 1 190 ? 18.583 -3.700 -6.540 1.00 96.88 190 VAL A CA 1
ATOM 1380 C C . VAL A 1 190 ? 19.215 -4.500 -5.391 1.00 96.88 190 VAL A C 1
ATOM 1382 O O . VAL A 1 190 ? 19.460 -5.698 -5.540 1.00 96.88 190 VAL A O 1
ATOM 1385 N N . THR A 1 191 ? 19.442 -3.843 -4.252 1.00 95.56 191 THR A N 1
ATOM 1386 C CA . THR A 1 191 ? 19.979 -4.383 -2.992 1.00 95.56 191 THR A CA 1
ATOM 1387 C C . THR A 1 191 ? 18.981 -5.263 -2.240 1.00 95.56 191 THR A C 1
ATOM 1389 O O . THR A 1 191 ? 19.392 -6.128 -1.466 1.00 95.56 191 THR A O 1
ATOM 1392 N N . ALA A 1 192 ? 17.677 -5.070 -2.460 1.00 95.81 192 ALA A N 1
ATOM 1393 C CA . ALA A 1 192 ? 16.643 -5.868 -1.826 1.00 95.81 192 ALA A CA 1
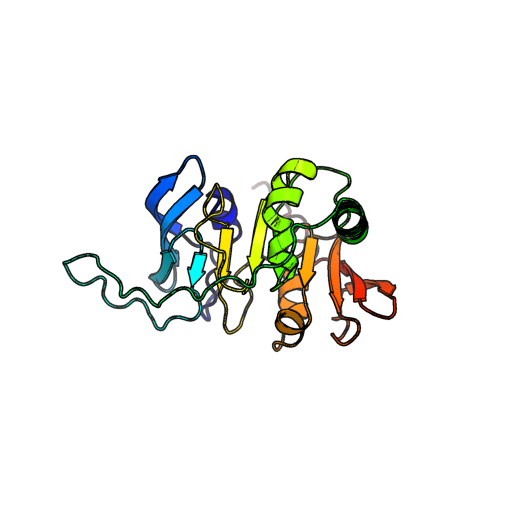ATOM 1394 C C . ALA A 1 192 ? 16.612 -7.273 -2.454 1.00 95.81 192 ALA A C 1
ATOM 1396 O O . ALA A 1 192 ? 16.621 -7.396 -3.685 1.00 95.81 192 ALA A O 1
ATOM 1397 N N . PRO A 1 193 ? 16.544 -8.348 -1.647 1.00 94.12 193 PRO A N 1
ATOM 1398 C CA . PRO A 1 193 ? 16.469 -9.699 -2.181 1.00 94.12 193 PRO A CA 1
ATOM 1399 C C . PRO A 1 193 ? 15.148 -9.905 -2.927 1.00 94.12 193 PRO A C 1
ATOM 1401 O O . PRO A 1 193 ? 14.087 -9.485 -2.458 1.00 94.12 193 PRO A O 1
ATOM 1404 N N . LEU A 1 194 ? 15.205 -10.594 -4.068 1.00 94.69 194 LEU A N 1
ATOM 1405 C CA . LEU A 1 194 ? 14.005 -11.029 -4.775 1.00 94.69 194 LEU A CA 1
ATOM 1406 C C . LEU A 1 194 ? 13.327 -12.150 -3.958 1.00 94.69 194 LEU A C 1
ATOM 1408 O O . LEU A 1 194 ? 13.963 -13.178 -3.717 1.00 94.69 194 LEU A O 1
ATOM 1412 N N . PRO A 1 195 ? 12.077 -11.977 -3.495 1.00 92.56 195 PRO A N 1
ATOM 1413 C CA . PRO A 1 195 ? 11.389 -12.987 -2.691 1.00 92.56 195 PRO A CA 1
ATOM 1414 C C . PRO A 1 195 ? 10.915 -14.183 -3.534 1.00 92.56 195 PRO A C 1
ATOM 1416 O O . PRO A 1 195 ? 10.522 -14.024 -4.691 1.00 92.56 195 PRO A O 1
ATOM 1419 N N . ASP A 1 196 ? 10.850 -15.369 -2.921 1.00 91.06 196 ASP A N 1
ATOM 1420 C CA . ASP A 1 196 ? 10.214 -16.543 -3.530 1.00 91.06 196 ASP A CA 1
ATOM 1421 C C . ASP A 1 196 ? 8.760 -16.247 -3.930 1.00 91.06 196 ASP A C 1
ATOM 1423 O O . ASP A 1 196 ? 8.032 -15.544 -3.227 1.00 91.06 196 ASP A O 1
ATOM 1427 N N . GLY A 1 197 ? 8.321 -16.808 -5.060 1.00 89.56 197 GLY A N 1
ATOM 1428 C CA . GLY A 1 197 ? 6.981 -16.566 -5.607 1.00 89.56 197 GLY A CA 1
ATOM 1429 C C . GLY A 1 197 ? 6.859 -15.286 -6.442 1.00 89.56 197 GLY A C 1
ATOM 1430 O O . GLY A 1 197 ? 5.792 -15.036 -7.011 1.00 89.56 197 GLY A O 1
ATOM 1431 N N . ALA A 1 198 ? 7.932 -14.502 -6.568 1.00 95.12 198 ALA A N 1
ATOM 1432 C CA . ALA A 1 198 ? 8.031 -13.409 -7.525 1.00 95.12 198 ALA A CA 1
ATOM 1433 C C . ALA A 1 198 ? 8.778 -13.851 -8.792 1.00 95.12 198 ALA A C 1
ATOM 1435 O O . ALA A 1 198 ? 9.806 -14.525 -8.729 1.00 95.12 198 ALA A O 1
ATOM 1436 N N . ARG A 1 199 ? 8.274 -13.446 -9.959 1.00 96.94 199 ARG A N 1
ATOM 1437 C CA . ARG A 1 199 ? 8.949 -13.623 -11.248 1.00 96.94 199 ARG A CA 1
ATOM 1438 C C . ARG A 1 199 ? 9.581 -12.302 -11.661 1.00 96.94 199 ARG A C 1
ATOM 1440 O O . ARG A 1 199 ? 8.858 -11.352 -11.949 1.00 96.94 199 ARG A O 1
ATOM 1447 N N . GLU A 1 200 ? 10.909 -12.238 -11.702 1.00 98.00 200 GLU A N 1
ATOM 1448 C CA . GLU A 1 200 ? 11.617 -11.045 -12.177 1.00 98.00 200 GLU A CA 1
ATOM 1449 C C . GLU A 1 200 ? 11.250 -10.753 -13.643 1.00 98.00 200 GLU A C 1
ATOM 1451 O O . GLU A 1 200 ? 11.222 -11.652 -14.487 1.00 98.00 200 GLU A O 1
ATOM 1456 N N . LEU A 1 201 ? 10.918 -9.493 -13.924 1.00 98.06 201 LEU A N 1
ATOM 1457 C CA . LEU A 1 201 ? 10.608 -8.982 -15.260 1.00 98.06 201 LEU A CA 1
ATOM 1458 C C . LEU A 1 201 ? 11.795 -8.220 -15.844 1.00 98.06 201 LEU A C 1
ATOM 1460 O O . LEU A 1 201 ? 12.077 -8.332 -17.035 1.00 98.06 201 LEU A O 1
ATOM 1464 N N . ALA A 1 202 ? 12.446 -7.416 -15.006 1.00 97.69 202 ALA A N 1
ATOM 1465 C CA . ALA A 1 202 ? 13.574 -6.579 -15.372 1.00 97.69 202 ALA A CA 1
ATOM 1466 C C . ALA A 1 202 ? 14.385 -6.212 -14.125 1.00 97.69 202 ALA A C 1
ATOM 1468 O O . ALA A 1 202 ? 13.856 -6.186 -13.011 1.00 97.69 202 ALA A O 1
ATOM 1469 N N . ARG A 1 203 ? 15.654 -5.876 -14.340 1.00 97.81 203 ARG A N 1
ATOM 1470 C CA . ARG A 1 203 ? 16.573 -5.369 -13.324 1.00 97.81 203 ARG A CA 1
ATOM 1471 C C . ARG A 1 203 ? 17.565 -4.426 -13.977 1.00 97.81 203 ARG A C 1
ATOM 1473 O O . ARG A 1 203 ? 18.076 -4.721 -15.058 1.00 97.81 203 ARG A O 1
ATOM 1480 N N . ASP A 1 204 ? 17.849 -3.324 -13.305 1.00 95.94 204 ASP A N 1
ATOM 1481 C CA . ASP A 1 204 ? 18.923 -2.413 -13.669 1.00 95.94 204 ASP A CA 1
ATOM 1482 C C . ASP A 1 204 ? 19.865 -2.172 -12.476 1.00 95.94 204 ASP A C 1
ATOM 1484 O O . ASP A 1 204 ? 19.922 -2.959 -11.528 1.00 95.94 204 ASP A O 1
ATOM 1488 N N . ALA A 1 205 ? 20.668 -1.109 -12.548 1.00 96.12 205 ALA A N 1
ATOM 1489 C CA . ALA A 1 205 ? 21.620 -0.755 -11.500 1.00 96.12 205 ALA A CA 1
ATOM 1490 C C . ALA A 1 205 ? 20.973 -0.148 -10.237 1.00 96.12 205 ALA A C 1
ATOM 1492 O O . ALA A 1 205 ? 21.675 0.056 -9.249 1.00 96.12 205 ALA A O 1
ATOM 1493 N N . ARG A 1 206 ? 19.680 0.191 -10.268 1.00 94.88 206 ARG A N 1
ATOM 1494 C CA . ARG A 1 206 ? 18.955 0.881 -9.192 1.00 94.88 206 ARG A CA 1
ATOM 1495 C C . ARG A 1 206 ? 17.878 0.004 -8.579 1.00 94.88 206 ARG A C 1
ATOM 1497 O O . ARG A 1 206 ? 17.769 -0.048 -7.359 1.00 94.88 206 ARG A O 1
ATOM 1504 N N . GLU A 1 207 ? 17.104 -0.693 -9.398 1.00 97.44 207 GLU A N 1
ATOM 1505 C CA . GLU A 1 207 ? 15.913 -1.417 -8.967 1.00 97.44 207 GLU A CA 1
ATOM 1506 C C . GLU A 1 207 ? 15.684 -2.686 -9.793 1.00 97.44 207 GLU A C 1
ATOM 1508 O O . GLU A 1 207 ? 16.239 -2.899 -10.874 1.00 97.44 207 GLU A O 1
ATOM 1513 N N . TRP A 1 208 ? 14.841 -3.558 -9.260 1.00 98.06 208 TRP A N 1
ATOM 1514 C CA . TRP A 1 208 ? 14.241 -4.653 -10.002 1.00 98.06 208 TRP A CA 1
ATOM 1515 C C . TRP A 1 208 ? 12.727 -4.499 -10.020 1.00 98.06 208 TRP A C 1
ATOM 1517 O O . TRP A 1 208 ? 12.120 -3.916 -9.120 1.00 98.06 208 TRP A O 1
ATOM 1527 N N . VAL A 1 209 ? 12.114 -5.068 -11.053 1.00 98.50 209 VAL A N 1
ATOM 1528 C CA . VAL A 1 209 ? 10.667 -5.200 -11.190 1.00 98.50 209 VAL A CA 1
ATOM 1529 C C . VAL A 1 209 ? 10.338 -6.676 -11.233 1.00 98.50 209 VAL A C 1
ATOM 1531 O O . VAL A 1 209 ? 10.880 -7.414 -12.056 1.00 98.50 209 VAL A O 1
ATOM 1534 N N . ALA A 1 210 ? 9.414 -7.102 -10.386 1.00 98.19 210 ALA A N 1
ATOM 1535 C CA . ALA A 1 210 ? 8.926 -8.466 -10.376 1.00 98.19 210 ALA A CA 1
ATOM 1536 C C . ALA A 1 210 ? 7.402 -8.513 -10.390 1.00 98.19 210 ALA A C 1
ATOM 1538 O O . ALA A 1 210 ? 6.715 -7.599 -9.937 1.00 98.19 210 ALA A O 1
ATOM 1539 N N . GLU A 1 211 ? 6.874 -9.606 -10.915 1.00 97.75 211 GLU A N 1
ATOM 1540 C CA . GLU A 1 211 ? 5.453 -9.906 -10.935 1.00 97.75 211 GLU A CA 1
ATOM 1541 C C . GLU A 1 211 ? 5.132 -10.959 -9.875 1.00 97.75 211 GLU A C 1
ATOM 1543 O O . GLU A 1 211 ? 5.821 -11.977 -9.763 1.00 97.75 211 GLU A O 1
ATOM 1548 N N . SER A 1 212 ? 4.075 -10.725 -9.100 1.00 95.94 212 SER A N 1
ATOM 1549 C CA . SER A 1 212 ? 3.553 -11.705 -8.156 1.00 95.94 212 SER A CA 1
ATOM 1550 C C . SER A 1 212 ? 2.860 -12.827 -8.919 1.00 95.94 212 SER A C 1
ATOM 1552 O O . SER A 1 212 ? 1.904 -12.594 -9.662 1.00 95.94 212 SER A O 1
ATOM 1554 N N . SER A 1 213 ? 3.298 -14.065 -8.686 1.00 86.62 213 SER A N 1
ATOM 1555 C CA . SER A 1 213 ? 2.544 -15.249 -9.119 1.00 86.62 213 SER A CA 1
ATOM 1556 C C . SER A 1 213 ? 1.196 -15.369 -8.395 1.00 86.62 213 SER A C 1
ATOM 1558 O O . SER A 1 213 ? 0.269 -15.991 -8.912 1.00 86.62 213 SER A O 1
ATOM 1560 N N . GLY A 1 214 ? 1.072 -14.701 -7.240 1.00 67.69 214 GLY A N 1
ATOM 1561 C CA . GLY A 1 214 ? -0.072 -14.752 -6.346 1.00 67.69 214 GLY A CA 1
ATOM 1562 C C . GLY A 1 214 ? -0.262 -16.128 -5.704 1.00 67.69 214 GLY A C 1
ATOM 1563 O O . GLY A 1 214 ? 0.078 -17.169 -6.260 1.00 67.69 214 GLY A O 1
ATOM 1564 N N . ALA A 1 215 ? -0.886 -16.156 -4.530 1.00 60.91 215 ALA A N 1
ATOM 1565 C CA . ALA A 1 215 ? -1.616 -17.350 -4.131 1.00 60.91 215 ALA A CA 1
ATOM 1566 C C . ALA A 1 215 ? -2.961 -17.283 -4.862 1.00 60.91 215 ALA A C 1
ATOM 1568 O O . ALA A 1 215 ? -3.813 -16.464 -4.513 1.00 60.91 215 ALA A O 1
ATOM 1569 N N . ALA A 1 216 ? -3.155 -18.082 -5.915 1.00 49.94 216 ALA A N 1
ATOM 1570 C CA . ALA A 1 216 ? -4.491 -18.245 -6.473 1.00 49.94 216 ALA A CA 1
ATOM 1571 C C . ALA A 1 216 ? -5.398 -18.740 -5.336 1.00 49.94 216 ALA A C 1
ATOM 1573 O O . ALA A 1 216 ? -5.202 -19.843 -4.825 1.00 49.94 216 ALA A O 1
ATOM 1574 N N . SER A 1 217 ? -6.371 -17.930 -4.907 1.00 44.47 217 SER A N 1
ATOM 1575 C CA . SER A 1 217 ? -7.451 -18.463 -4.080 1.00 44.47 217 SER A CA 1
ATOM 1576 C C . SER A 1 217 ? -8.129 -19.532 -4.922 1.00 44.47 217 SER A C 1
ATOM 1578 O O . SER A 1 217 ? -8.666 -19.225 -5.989 1.00 44.47 217 SER A O 1
ATOM 1580 N N . ALA A 1 218 ? -8.035 -20.794 -4.495 1.00 40.88 218 ALA A N 1
ATOM 1581 C CA . ALA A 1 218 ? -8.728 -21.877 -5.172 1.00 40.88 218 ALA A CA 1
ATOM 1582 C C . ALA A 1 218 ? -10.206 -21.473 -5.314 1.00 40.88 218 ALA A C 1
ATOM 1584 O O . ALA A 1 218 ? -10.786 -20.978 -4.341 1.00 40.88 218 ALA A O 1
ATOM 1585 N N . PRO A 1 219 ? -10.821 -21.623 -6.500 1.00 39.28 219 PRO A N 1
ATOM 1586 C CA . PRO A 1 219 ? -12.209 -21.232 -6.690 1.00 39.28 219 PRO A CA 1
ATOM 1587 C C . PRO A 1 219 ? -13.087 -21.917 -5.638 1.00 39.28 219 PRO A C 1
ATOM 1589 O O . PRO A 1 219 ? -13.086 -23.145 -5.506 1.00 39.28 219 PRO A O 1
ATOM 1592 N N . VAL A 1 220 ? -13.832 -21.113 -4.873 1.00 48.47 220 VAL A N 1
ATOM 1593 C CA . VAL A 1 220 ? -14.785 -21.614 -3.879 1.00 48.47 220 VAL A CA 1
ATOM 1594 C C . VAL A 1 220 ? -15.852 -22.402 -4.629 1.00 48.47 220 VAL A C 1
ATOM 1596 O O . VAL A 1 220 ? -16.692 -21.845 -5.333 1.00 48.47 220 VAL A O 1
ATOM 1599 N N . SER A 1 221 ? -15.802 -23.725 -4.502 1.00 41.72 221 SER A N 1
ATOM 1600 C CA . SER A 1 221 ? -16.793 -24.604 -5.111 1.00 41.72 221 SER A CA 1
ATOM 1601 C C . SER A 1 221 ? -18.125 -24.416 -4.387 1.00 41.72 221 SER A C 1
ATOM 1603 O O . SER A 1 221 ? -18.300 -24.898 -3.267 1.00 41.72 221 SER A O 1
ATOM 1605 N N . LEU A 1 222 ? -19.073 -23.718 -5.016 1.00 44.34 222 LEU A N 1
ATOM 1606 C CA . LEU A 1 222 ? -20.444 -23.611 -4.521 1.00 44.34 222 LEU A CA 1
ATOM 1607 C C . LEU A 1 222 ? -21.092 -25.000 -4.545 1.00 44.34 222 LEU A C 1
ATOM 1609 O O . LEU A 1 222 ? -21.569 -25.467 -5.579 1.00 44.34 222 LEU A O 1
ATOM 1613 N N . ARG A 1 223 ? -21.119 -25.680 -3.396 1.00 55.84 223 ARG A N 1
ATOM 1614 C CA . ARG A 1 223 ? -21.932 -26.886 -3.227 1.00 55.84 223 ARG A CA 1
ATOM 1615 C C . ARG A 1 223 ? -23.378 -26.450 -3.014 1.00 55.84 223 ARG A C 1
ATOM 1617 O O . ARG A 1 223 ? -23.716 -25.948 -1.945 1.00 55.84 223 ARG A O 1
ATOM 1624 N N . ARG A 1 224 ? -24.228 -26.637 -4.027 1.00 51.38 224 ARG A N 1
ATOM 1625 C CA . ARG A 1 224 ? -25.682 -26.618 -3.822 1.00 51.38 224 ARG A CA 1
ATOM 1626 C C . ARG A 1 224 ? -26.028 -27.791 -2.901 1.00 51.38 224 ARG A C 1
ATOM 1628 O O . ARG A 1 224 ? -25.643 -28.920 -3.202 1.00 51.38 224 ARG A O 1
ATOM 1635 N N . ARG A 1 225 ? -26.653 -27.496 -1.762 1.00 57.47 225 ARG A N 1
ATOM 1636 C CA . ARG A 1 225 ? -27.349 -28.500 -0.951 1.00 57.47 225 ARG A CA 1
ATOM 1637 C C . ARG A 1 225 ? -28.730 -28.741 -1.535 1.00 57.47 225 ARG A C 1
ATOM 1639 O O . ARG A 1 225 ? -29.295 -27.761 -2.072 1.00 57.47 225 ARG A O 1
#

Sequence (225 aa):
MHIEIVDSLRCPSPHEETWLVASVTRFEGRDIVEGALGCPVCRRQFAVRHGEVDFTGPEADAVDAGGRARATPVGAAPGGAPPDEEELLRARALLALADGGGLVLLGGEHARMASVLEDEAQVMPLLLNAPAWASGGVRPPSAIRIADGLPVAAGALRAAWLDEATASRSDTVRAVLRALRPGGRLVAPVTAPLPDGARELARDAREWVAESSGAASAPVSLRRR

Foldseek 3Di:
DAPVCQQFFWQPDPDPTDGWDWDADDDDPRARAWTWTADPPPRFIWTHHLQETEPPDDGPPDPDPVNDDDDDDQDAADDDDQDDPVNLVVVCVLFVLPAAEAEEEEEEPSVSCQVVCCVPSVYQYEYECYRRDHPPDPGRHNYYYDDDADRGAFQRGQEYEYEPVQLVRPCSQVRVLRNHHQQGKYKYFPPRDDDPQWAWPDDDNTITMTGHNGDPPDPDPPDDD

pLDDT: mean 83.88, std 19.06, range [35.62, 98.5]

Radius of gyration: 17.7 Å; chains: 1; bounding box: 49×50×48 Å

Secondary structure (DSSP, 8-state):
-BHHHHTTBB--SSSS--B-EEEEEEEETTEEEEEEEE-TTT--EEEEETTEEESSS-------TT--PPPPPPPPP--PPPP-HHHHHHHHHHTT-SS--SEEEEEGGGGGGHHHHHHHH--EEEEES-S---TTSSS---EEE-SSS--B-TT-EEEEE--HHHHTSTTHHHHHHHHEEEEEEEEEETTSPPPTTEEEEEE-SSEEEEEE-------------